Protein AF-A0A858RQZ9-F1 (afdb_monomer)

Organism: NCBI:txid2728835

Foldseek 3Di:
DVLCVVVVVPDPQWDDAPLVDQPGFGDFGPPPDDLVRVCPDPCCCVPQNQNRFSTKTKHWLFDDPPFTDIDMDTHRPDYDDPVRNVVVVVVSVVSNVVLVVVQVVLVVVQVVVVVVVADPQWDKWKWKDDPLFKIATPDPVVVVVCVVQDDPPDRIDGDDPVVSVVVVVVQVVQDPDRRHGHWDWDFDDRRRHTDTWTWTAHSVRMIMTIDIHPPPDPQLCVLCVLADPVLLLLLVCVLVVDQLCRSCVVVVHHSVVSVVSVVSLCVSLVHDDSVVSNVSSVCSVVVD

pLDDT: mean 80.64, std 13.67, range [41.69, 96.0]

Secondary structure (DSSP, 8-state):
-HHHHHHHTT-TTBPPP-TT-TT----PBPTTS-HHHHHHSHHHHHHTGGG--SEEEEEEEE--SS--EEEEEEESS----HHHHHHHHHHHHHHHHHHHHHHHHHHHHHHHHHHHHSPTT-EEEEEEEETTTEEEE-SHHHHHHHHHHS-TT-S-EEPPHHHHHHHHHHHGGGBSSSS-B--EEEEEESSSSEEEEEEEE-TTS-EEEEEEETT--HHHHHHHHTS-HHHHHHHHHHHTT--HHHHHHHHTS-HHHHHHHHHHHHHHHT-SSHHHHHHHHHHHHHT-

Sequence (288 aa):
MDLINNLTGQHPIYKRVDFNDPGDLGFAMSDYIAPAEYRESEFVQKVFGDMAMNDVLFGLLVSGKRRSAYINCYLRNRTYAFQARERFDAILLTARGVLDKMEAHNVEMAVRQQILMARAGSHMAVFVTKGPGEIFPLNHAAVRLTEAWWSPDEATYQLSEQRINSLEVELDSAWENPVTAKMVEVKLDLGGGEIPVQVLPKLNGEMILLYQVPGADTDTEEAMSILTRRQREIMDWIAEGKTSAEAAIILGISPRTVEKHLEAVFQRLGVENRIAAMRRYLDLRRGV

Radius of gyration: 27.44 Å; Cα contacts (8 Å, |Δi|>4): 379; chains: 1; bounding box: 74×35×64 Å

Solvent-accessible surface area (backbone atoms only — not comparable to full-atom values): 16272 Å² total; per-residue (Å²): 107,70,69,56,62,63,49,60,78,74,46,85,50,51,58,84,56,46,87,87,41,88,83,46,61,32,53,34,59,26,93,88,57,54,60,67,61,52,58,70,30,68,61,38,44,74,76,43,42,94,70,46,58,43,21,38,50,32,39,69,64,39,72,38,102,89,44,67,43,67,52,73,52,73,30,59,90,47,71,80,55,71,70,56,51,56,50,49,53,54,50,49,55,50,53,36,57,50,49,55,51,50,38,54,49,46,51,52,51,52,54,50,52,52,60,72,68,48,60,88,73,45,43,71,20,33,33,35,35,50,67,84,38,37,35,35,61,73,38,70,56,22,46,59,51,41,70,77,34,43,58,96,88,50,83,59,47,75,58,52,70,69,54,37,60,52,47,58,62,63,50,57,76,27,45,81,49,90,75,46,55,43,75,37,80,42,79,44,65,81,62,73,52,78,38,78,28,37,37,34,68,46,74,86,62,29,35,42,36,39,34,75,41,83,71,57,41,71,64,38,53,54,62,49,56,72,44,53,72,71,45,47,60,51,48,54,42,43,65,73,67,42,49,52,60,56,42,11,63,76,70,76,51,53,40,68,55,44,50,56,43,48,56,55,47,23,65,62,70,73,37,91,46,71,68,54,40,43,52,53,50,52,30,40,75,69,69,100

Mean predicted aligned error: 14.51 Å

Structure (mmCIF, N/CA/C/O backbone):
data_AF-A0A858RQZ9-F1
#
_entry.id   AF-A0A858RQZ9-F1
#
loop_
_atom_site.group_PDB
_atom_site.id
_atom_site.type_symbol
_atom_site.label_atom_id
_atom_site.label_alt_id
_atom_site.label_comp_id
_atom_site.label_asym_id
_atom_site.label_entity_id
_atom_site.label_seq_id
_atom_site.pdbx_PDB_ins_code
_atom_site.Cartn_x
_atom_site.Cartn_y
_atom_site.Cartn_z
_atom_site.occupancy
_atom_site.B_iso_or_equiv
_atom_site.auth_seq_id
_atom_site.auth_comp_id
_atom_site.auth_asym_id
_atom_site.auth_atom_id
_atom_site.pdbx_PDB_model_num
ATOM 1 N N . MET A 1 1 ? 28.619 10.142 -12.035 1.00 43.78 1 MET A N 1
ATOM 2 C CA . MET A 1 1 ? 27.421 10.997 -12.161 1.00 43.78 1 MET A CA 1
ATOM 3 C C . MET A 1 1 ? 27.772 12.339 -12.787 1.00 43.78 1 MET A C 1
ATOM 5 O O . MET A 1 1 ? 27.172 12.662 -13.797 1.00 43.78 1 MET A O 1
ATOM 9 N N . ASP A 1 2 ? 28.802 13.044 -12.311 1.00 47.91 2 ASP A N 1
ATOM 10 C CA . ASP A 1 2 ? 29.181 14.376 -12.831 1.00 47.91 2 ASP A CA 1
ATOM 11 C C . ASP A 1 2 ? 29.572 14.406 -14.318 1.00 47.91 2 ASP A C 1
ATOM 13 O O . ASP A 1 2 ? 29.133 15.287 -15.051 1.00 47.91 2 ASP A O 1
ATOM 17 N N . LEU A 1 3 ? 30.326 13.408 -14.801 1.00 53.16 3 LEU A N 1
ATOM 18 C CA . LEU A 1 3 ? 30.664 13.275 -16.228 1.00 53.16 3 LEU A CA 1
ATOM 19 C C . LEU A 1 3 ? 29.422 13.021 -17.098 1.00 53.16 3 LEU A C 1
ATOM 21 O O . LEU A 1 3 ? 29.284 13.605 -18.166 1.00 53.16 3 LEU A O 1
ATOM 25 N N . ILE A 1 4 ? 28.509 12.167 -16.627 1.00 51.41 4 ILE A N 1
ATOM 26 C CA . ILE A 1 4 ? 27.270 11.831 -17.341 1.00 51.41 4 ILE A CA 1
ATOM 27 C C . ILE A 1 4 ? 26.363 13.062 -17.389 1.00 51.41 4 ILE A C 1
ATOM 29 O O . ILE A 1 4 ? 25.923 13.430 -18.467 1.00 51.41 4 ILE A O 1
ATOM 33 N N . ASN A 1 5 ? 26.161 13.744 -16.259 1.00 55.44 5 ASN A N 1
ATOM 34 C CA . ASN A 1 5 ? 25.324 14.941 -16.167 1.00 55.44 5 ASN A CA 1
ATOM 35 C C . ASN A 1 5 ? 25.864 16.116 -17.001 1.00 55.44 5 ASN A C 1
ATOM 37 O O . ASN A 1 5 ? 25.076 16.861 -17.576 1.00 55.44 5 ASN A O 1
ATOM 41 N N . ASN A 1 6 ? 27.190 16.272 -17.104 1.00 58.44 6 ASN A N 1
ATOM 42 C CA . ASN A 1 6 ? 27.797 17.294 -17.965 1.00 58.44 6 ASN A CA 1
ATOM 43 C C . ASN A 1 6 ? 27.623 16.995 -19.460 1.00 58.44 6 ASN A C 1
ATOM 45 O O . ASN A 1 6 ? 27.433 17.918 -20.249 1.00 58.44 6 ASN A O 1
ATOM 49 N N . LEU A 1 7 ? 27.700 15.723 -19.858 1.00 57.09 7 LEU A N 1
ATOM 50 C CA . LEU A 1 7 ? 27.662 15.330 -21.268 1.00 57.09 7 LEU A CA 1
ATOM 51 C C . LEU A 1 7 ? 26.231 15.116 -21.798 1.00 57.09 7 LEU A C 1
ATOM 53 O O . LEU A 1 7 ? 25.983 15.363 -22.976 1.00 57.09 7 LEU A O 1
ATOM 57 N N . THR A 1 8 ? 25.269 14.716 -20.957 1.00 54.94 8 THR A N 1
ATOM 58 C CA . THR A 1 8 ? 23.860 14.519 -21.361 1.00 54.94 8 THR A CA 1
ATOM 59 C C . THR A 1 8 ? 23.157 15.820 -21.745 1.00 54.94 8 THR A C 1
ATOM 61 O O . THR A 1 8 ? 22.244 15.793 -22.564 1.00 54.94 8 THR A O 1
ATOM 64 N N . GLY A 1 9 ? 23.590 16.966 -21.208 1.00 55.53 9 GLY A N 1
ATOM 65 C CA . GLY A 1 9 ? 23.049 18.283 -21.563 1.00 55.53 9 GLY A CA 1
ATOM 66 C C . GLY A 1 9 ? 23.502 18.820 -22.927 1.00 55.53 9 GLY A C 1
ATOM 67 O O . GLY A 1 9 ? 22.937 19.799 -23.405 1.00 55.53 9 GLY A O 1
ATOM 68 N N . GLN A 1 10 ? 24.511 18.205 -23.552 1.00 53.62 10 GLN A N 1
ATOM 69 C CA . GLN A 1 10 ? 25.161 18.725 -24.763 1.00 53.62 10 GLN A CA 1
ATOM 70 C C . GLN A 1 10 ? 24.747 18.001 -26.048 1.00 53.62 10 GLN A C 1
ATOM 72 O O . GLN A 1 10 ? 25.119 18.442 -27.133 1.00 53.62 10 GLN A O 1
ATOM 77 N N . HIS A 1 11 ? 23.979 16.911 -25.955 1.00 53.12 11 HIS A N 1
ATOM 78 C CA . HIS A 1 11 ? 23.659 16.093 -27.121 1.00 53.12 11 HIS A CA 1
ATOM 79 C C . HIS A 1 11 ? 22.206 15.601 -27.098 1.00 53.12 11 HIS A C 1
ATOM 81 O O . HIS A 1 11 ? 21.789 14.995 -26.110 1.00 53.12 11 HIS A O 1
ATOM 87 N N . PRO A 1 12 ? 21.442 15.737 -28.200 1.00 54.59 12 PRO A N 1
ATOM 88 C CA . PRO A 1 12 ? 20.087 15.189 -28.319 1.00 54.59 12 PRO A CA 1
ATOM 89 C C . PRO A 1 12 ? 20.067 13.653 -28.469 1.00 54.59 12 PRO A C 1
ATOM 91 O O . PRO A 1 12 ? 19.146 13.110 -29.070 1.00 54.59 12 PRO A O 1
ATOM 94 N N . ILE A 1 13 ? 21.087 12.943 -27.963 1.00 53.22 13 ILE A N 1
ATOM 95 C CA . ILE A 1 13 ? 21.271 11.494 -28.148 1.00 53.22 13 ILE A CA 1
ATOM 96 C C . ILE A 1 13 ? 20.284 10.673 -27.328 1.00 53.22 13 ILE A C 1
ATOM 98 O O . ILE A 1 13 ? 19.893 9.601 -27.778 1.00 53.22 13 ILE A O 1
ATOM 102 N N . TYR A 1 14 ? 19.859 11.159 -26.164 1.00 56.56 14 TYR A N 1
ATOM 103 C CA . TYR A 1 14 ? 18.955 10.415 -25.295 1.00 56.56 14 TYR A CA 1
ATOM 104 C C . TYR A 1 14 ? 17.680 11.201 -25.041 1.00 56.56 14 TYR A C 1
ATOM 106 O O . TYR A 1 14 ? 17.721 12.383 -24.692 1.00 56.56 14 TYR A O 1
ATOM 114 N N . LYS A 1 15 ? 16.539 10.518 -25.161 1.00 54.41 15 LYS A N 1
ATOM 115 C CA . LYS A 1 15 ? 15.284 11.004 -24.591 1.00 54.41 15 LYS A CA 1
ATOM 116 C C . LYS A 1 15 ? 15.492 11.163 -23.081 1.00 54.41 15 LYS A C 1
ATOM 118 O O . LYS A 1 15 ? 15.965 10.238 -22.418 1.00 54.41 15 LYS A O 1
ATOM 123 N N . ARG A 1 16 ? 15.190 12.348 -22.544 1.00 51.44 16 ARG A N 1
ATOM 124 C CA . ARG A 1 16 ? 15.193 12.579 -21.096 1.00 51.44 16 ARG A CA 1
ATOM 125 C C . ARG A 1 16 ? 14.138 11.661 -20.488 1.00 51.44 16 ARG A C 1
ATOM 127 O O . ARG A 1 16 ? 12.986 11.756 -20.883 1.00 51.44 16 ARG A O 1
ATOM 134 N N . VAL A 1 17 ? 14.566 10.790 -19.582 1.00 52.81 17 VAL A N 1
ATOM 135 C CA . VAL A 1 17 ? 13.694 9.835 -18.895 1.00 52.81 17 VAL A CA 1
ATOM 136 C C . VAL A 1 17 ? 13.054 10.541 -17.713 1.00 52.81 17 VAL A C 1
ATOM 138 O O . VAL A 1 17 ? 13.762 10.974 -16.797 1.00 52.81 17 VAL A O 1
ATOM 141 N N . ASP A 1 18 ? 11.738 10.671 -17.724 1.00 56.22 18 ASP A N 1
ATOM 142 C CA . ASP A 1 18 ? 10.972 10.990 -16.535 1.00 56.22 18 ASP A CA 1
ATOM 143 C C . ASP A 1 18 ? 10.758 9.715 -15.720 1.00 56.22 18 ASP A C 1
ATOM 145 O O . ASP A 1 18 ? 9.848 8.929 -15.955 1.00 56.22 18 ASP A O 1
ATOM 149 N N . PHE A 1 19 ? 11.617 9.504 -14.724 1.00 51.38 19 PHE A N 1
ATOM 150 C CA . PHE A 1 19 ? 11.491 8.376 -13.800 1.00 51.38 19 PHE A CA 1
ATOM 151 C C . PHE A 1 19 ? 10.228 8.440 -12.919 1.00 51.38 19 PHE A C 1
ATOM 153 O O . PHE A 1 19 ? 9.940 7.463 -12.223 1.00 51.38 19 PHE A O 1
ATOM 160 N N . ASN A 1 20 ? 9.490 9.559 -12.937 1.00 48.84 20 ASN A N 1
ATOM 161 C CA . ASN A 1 20 ? 8.188 9.690 -12.283 1.00 48.84 20 ASN A CA 1
ATOM 162 C C . ASN A 1 20 ? 7.017 9.319 -13.205 1.00 48.84 20 ASN A C 1
ATOM 164 O O . ASN A 1 20 ? 5.902 9.167 -12.709 1.00 48.84 20 ASN A O 1
ATOM 168 N N . ASP A 1 21 ? 7.251 9.157 -14.511 1.00 52.22 21 ASP A N 1
ATOM 169 C CA . ASP A 1 21 ? 6.269 8.634 -15.457 1.00 52.22 21 ASP A CA 1
ATOM 170 C C . ASP A 1 21 ? 6.587 7.156 -15.750 1.00 52.22 21 ASP A C 1
ATOM 172 O O . ASP A 1 21 ? 7.543 6.844 -16.465 1.00 52.22 21 ASP A O 1
ATOM 176 N N . PRO A 1 22 ? 5.784 6.201 -15.244 1.00 46.09 22 PRO A N 1
ATOM 177 C CA . PRO A 1 22 ? 5.969 4.785 -15.541 1.00 46.09 22 PRO A CA 1
ATOM 178 C C . PRO A 1 22 ? 5.870 4.470 -17.042 1.00 46.09 22 PRO A C 1
ATOM 180 O O . PRO A 1 22 ? 6.268 3.384 -17.462 1.00 46.09 22 PRO A O 1
ATOM 183 N N . GLY A 1 23 ? 5.308 5.356 -17.865 1.00 45.81 23 GLY A N 1
ATOM 184 C CA . GLY A 1 23 ? 5.270 5.230 -19.319 1.00 45.81 23 GLY A CA 1
ATOM 185 C C . GLY A 1 23 ? 6.562 5.649 -20.023 1.00 45.81 23 GLY A C 1
ATOM 186 O O . GLY A 1 23 ? 6.713 5.350 -21.210 1.00 45.81 23 GLY A O 1
ATOM 187 N N . ASP A 1 24 ? 7.503 6.308 -19.337 1.00 52.88 24 ASP A N 1
ATOM 188 C CA . ASP A 1 24 ? 8.698 6.831 -19.988 1.00 5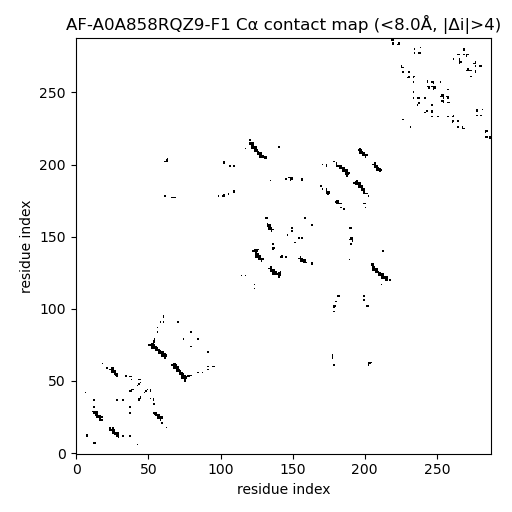2.88 24 ASP A CA 1
ATOM 189 C C . ASP A 1 24 ? 9.797 5.766 -20.103 1.00 52.88 24 ASP A C 1
ATOM 191 O O . ASP A 1 24 ? 10.519 5.420 -19.163 1.00 52.88 24 ASP A O 1
ATOM 195 N N . LEU A 1 25 ? 9.886 5.197 -21.304 1.00 50.28 25 LEU A N 1
ATOM 196 C CA . LEU A 1 25 ? 10.892 4.221 -21.701 1.00 50.28 25 LEU A CA 1
ATOM 197 C C . LEU A 1 25 ? 12.270 4.886 -21.676 1.00 50.28 25 LEU A C 1
ATOM 199 O O . LEU A 1 25 ? 12.638 5.657 -22.566 1.00 50.28 25 LEU A O 1
ATOM 203 N N . GLY A 1 26 ? 13.024 4.614 -20.616 1.00 48.03 26 GLY A N 1
ATOM 204 C CA . GLY A 1 26 ? 14.367 5.141 -20.469 1.00 48.03 26 GLY A CA 1
ATOM 205 C C . GLY A 1 26 ? 15.311 4.705 -21.590 1.00 48.03 26 GLY A C 1
ATOM 206 O O . GLY A 1 26 ? 15.160 3.631 -22.151 1.00 48.03 26 GLY A O 1
ATOM 207 N N . PHE A 1 27 ? 16.279 5.566 -21.908 1.00 50.34 27 PHE A N 1
ATOM 208 C CA . PHE A 1 27 ? 17.414 5.345 -22.816 1.00 50.34 27 PHE A CA 1
ATOM 209 C C . PHE A 1 27 ? 17.112 4.596 -24.128 1.00 50.34 27 PHE A C 1
ATOM 211 O O . PHE A 1 27 ? 17.487 3.438 -24.290 1.00 50.34 27 PHE A O 1
ATOM 218 N N . ALA A 1 28 ? 16.560 5.310 -25.109 1.00 50.84 28 ALA A N 1
ATOM 219 C CA . ALA A 1 28 ? 16.725 4.966 -26.521 1.00 50.84 28 ALA A CA 1
ATOM 220 C C . ALA A 1 28 ? 17.754 5.912 -27.157 1.00 50.84 28 ALA A C 1
ATOM 222 O O . ALA A 1 28 ? 17.788 7.101 -26.815 1.00 50.84 28 ALA A O 1
ATOM 223 N N . MET A 1 29 ? 18.571 5.399 -28.087 1.00 55.69 29 MET A N 1
ATOM 224 C CA . MET A 1 29 ? 19.234 6.260 -29.071 1.00 55.69 29 MET A CA 1
ATOM 225 C C . MET A 1 29 ? 18.126 7.074 -29.739 1.00 55.69 29 MET A C 1
ATOM 227 O O . MET A 1 29 ? 17.155 6.502 -30.232 1.00 55.69 29 MET A O 1
ATOM 231 N N . SER A 1 30 ? 18.249 8.396 -29.699 1.00 58.97 30 SER A N 1
ATOM 232 C CA . SER A 1 30 ? 17.336 9.303 -30.381 1.00 58.97 30 SER A CA 1
ATOM 233 C C . SER A 1 30 ? 17.150 8.843 -31.819 1.00 58.97 30 SER A C 1
ATOM 235 O O . SER A 1 30 ? 18.131 8.670 -32.544 1.00 58.97 30 SER A O 1
ATOM 237 N N . ASP A 1 31 ? 15.895 8.674 -32.238 1.00 61.97 31 ASP A N 1
ATOM 238 C CA . ASP A 1 31 ? 15.561 8.251 -33.603 1.00 61.97 31 ASP A CA 1
ATOM 239 C C . ASP A 1 31 ? 16.073 9.257 -34.664 1.00 61.97 31 ASP A C 1
ATOM 241 O O . ASP A 1 31 ? 16.047 8.977 -35.861 1.00 61.97 31 ASP A O 1
ATOM 245 N N . TYR A 1 32 ? 16.568 10.422 -34.227 1.00 62.53 32 TYR A N 1
ATOM 246 C CA . TYR A 1 32 ? 17.127 11.489 -35.051 1.00 62.53 32 TYR A CA 1
ATOM 247 C C . TYR A 1 32 ? 18.647 11.396 -35.285 1.00 62.53 32 TYR A C 1
ATOM 249 O O . TYR A 1 32 ? 19.177 12.245 -35.997 1.00 62.53 32 TYR A O 1
ATOM 257 N N . ILE A 1 33 ? 19.358 10.417 -34.707 1.00 68.88 33 ILE A N 1
ATOM 258 C CA . ILE A 1 33 ? 20.821 10.279 -34.849 1.00 68.88 33 ILE A CA 1
ATOM 259 C C . ILE A 1 33 ? 21.181 8.966 -35.545 1.00 68.88 33 ILE A C 1
ATOM 261 O O . ILE A 1 33 ? 20.671 7.895 -35.213 1.00 68.88 33 ILE A O 1
ATOM 265 N N . ALA A 1 34 ? 22.095 9.040 -36.514 1.00 76.06 34 ALA A N 1
ATOM 266 C CA . ALA A 1 34 ? 22.585 7.855 -37.205 1.00 76.06 34 ALA A CA 1
ATOM 267 C C . ALA A 1 34 ? 23.491 7.008 -36.280 1.00 76.06 34 ALA A C 1
ATOM 269 O O . ALA A 1 34 ? 24.307 7.564 -35.544 1.00 76.06 34 ALA A O 1
ATOM 270 N N . PRO A 1 35 ? 23.469 5.662 -36.364 1.00 75.56 35 PRO A N 1
ATOM 271 C CA . PRO A 1 35 ? 24.279 4.810 -35.484 1.00 75.56 35 PRO A CA 1
ATOM 272 C C . PRO A 1 35 ? 25.794 5.069 -35.540 1.00 75.56 35 PRO A C 1
ATOM 274 O O . PRO A 1 35 ? 26.495 4.854 -34.552 1.00 75.56 35 PRO A O 1
ATOM 277 N N . ALA A 1 36 ? 26.310 5.507 -36.693 1.00 78.38 36 ALA A N 1
ATOM 278 C CA . ALA A 1 36 ? 27.717 5.875 -36.850 1.00 78.38 36 ALA A CA 1
ATOM 279 C C . ALA A 1 36 ? 28.052 7.153 -36.064 1.00 78.38 36 ALA A C 1
ATOM 281 O O . ALA A 1 36 ? 28.972 7.148 -35.254 1.00 78.38 36 ALA A O 1
ATOM 282 N N . GLU A 1 37 ? 27.234 8.196 -36.227 1.00 78.38 37 GLU A N 1
ATOM 283 C CA . GLU A 1 37 ? 27.359 9.471 -35.511 1.00 78.38 37 GLU A CA 1
ATOM 284 C C . GLU A 1 37 ? 27.238 9.280 -33.991 1.00 78.38 37 GLU A C 1
ATOM 286 O O . GLU A 1 37 ? 28.028 9.823 -33.221 1.00 78.38 37 GLU A O 1
ATOM 291 N N . TYR A 1 38 ? 26.319 8.416 -33.549 1.00 77.38 38 TYR A N 1
ATOM 292 C CA . TYR A 1 38 ? 26.202 8.023 -32.146 1.00 77.38 38 TYR A CA 1
ATOM 293 C C . TYR A 1 38 ? 27.506 7.422 -31.593 1.00 77.38 38 TYR A C 1
ATOM 295 O O . TYR A 1 38 ? 27.980 7.848 -30.539 1.00 77.38 38 TYR A O 1
ATOM 303 N N . ARG A 1 39 ? 28.115 6.454 -32.293 1.00 76.62 39 ARG A N 1
ATOM 304 C CA . ARG A 1 39 ? 29.357 5.796 -31.835 1.00 76.62 39 ARG A CA 1
ATOM 305 C C . ARG A 1 39 ? 30.564 6.713 -31.817 1.00 76.62 39 ARG A C 1
ATOM 307 O O . ARG A 1 39 ? 31.459 6.523 -30.998 1.00 76.62 39 ARG A O 1
ATOM 314 N N . GLU A 1 40 ? 30.617 7.638 -32.761 1.00 81.12 40 GLU A N 1
ATOM 315 C CA . GLU A 1 40 ? 31.708 8.599 -32.874 1.00 81.12 40 GLU A CA 1
ATOM 316 C C . GLU A 1 40 ? 31.572 9.742 -31.864 1.00 81.12 40 GLU A C 1
ATOM 318 O O . GLU A 1 40 ? 32.545 10.453 -31.621 1.00 81.12 40 GLU A O 1
ATOM 323 N N . SER A 1 41 ? 30.406 9.883 -31.220 1.00 79.31 41 SER A N 1
ATOM 324 C CA . SER A 1 41 ? 30.206 10.890 -30.184 1.00 79.31 41 SER A CA 1
ATOM 325 C C . SER A 1 41 ? 31.188 10.719 -29.021 1.00 79.31 41 SER A C 1
ATOM 327 O O . SER A 1 41 ? 31.449 9.617 -28.525 1.00 79.31 41 SER A O 1
ATOM 329 N N . GLU A 1 42 ? 31.691 11.854 -28.534 1.00 80.06 42 GLU A N 1
ATOM 330 C CA . GLU A 1 42 ? 32.623 11.907 -27.406 1.00 80.06 42 GLU A CA 1
ATOM 331 C C . GLU A 1 42 ? 32.048 11.212 -26.164 1.00 80.06 42 GLU A C 1
ATOM 333 O O . GLU A 1 42 ? 32.764 10.503 -25.455 1.00 80.06 42 GLU A O 1
ATOM 338 N N . PHE A 1 43 ? 30.742 11.368 -25.925 1.00 75.50 43 PHE A N 1
ATOM 339 C CA . PHE A 1 43 ? 30.046 10.703 -24.828 1.00 75.50 43 PHE A CA 1
ATOM 340 C C . PHE A 1 43 ? 30.155 9.183 -24.925 1.00 75.50 43 PHE A C 1
ATOM 342 O O . PHE A 1 43 ? 30.576 8.536 -23.967 1.00 75.50 43 PHE A O 1
ATOM 349 N N . VAL A 1 44 ? 29.799 8.602 -26.074 1.00 77.56 44 VAL A N 1
ATOM 350 C CA . VAL A 1 44 ? 29.769 7.145 -26.230 1.00 77.56 44 VAL A CA 1
ATOM 351 C C . VAL A 1 44 ? 31.172 6.559 -26.149 1.00 77.56 44 VAL A C 1
ATOM 353 O O . VAL A 1 44 ? 31.363 5.554 -25.464 1.00 77.56 44 VAL A O 1
ATOM 356 N N . GLN A 1 45 ? 32.170 7.211 -26.747 1.00 82.25 45 GLN A N 1
ATOM 357 C CA . GLN A 1 45 ? 33.556 6.750 -26.655 1.00 82.25 45 GLN A CA 1
ATOM 358 C C . GLN A 1 45 ? 34.105 6.818 -25.227 1.00 82.25 45 GLN A C 1
ATOM 360 O O . GLN A 1 45 ? 34.761 5.876 -24.785 1.00 82.25 45 GLN A O 1
ATOM 365 N N . LYS A 1 46 ? 33.815 7.892 -24.480 1.00 80.12 46 LYS A N 1
ATOM 366 C CA . LYS A 1 46 ? 34.298 8.048 -23.098 1.00 80.12 46 LYS A CA 1
ATOM 367 C C . LYS A 1 46 ? 33.561 7.170 -22.089 1.00 80.12 46 LYS A C 1
ATOM 369 O O . LYS A 1 46 ? 34.176 6.739 -21.118 1.00 80.12 46 LYS A O 1
ATOM 374 N N . VAL A 1 47 ? 32.261 6.940 -22.277 1.00 76.31 47 VAL A N 1
ATOM 375 C CA . VAL A 1 47 ? 31.423 6.211 -21.308 1.00 76.31 47 VAL A CA 1
ATOM 376 C C . VAL A 1 47 ? 31.353 4.718 -21.617 1.00 76.31 47 VAL A C 1
ATOM 378 O O . VAL A 1 47 ? 31.455 3.908 -20.699 1.00 76.31 47 VAL A O 1
ATOM 381 N N . PHE A 1 48 ? 31.192 4.342 -22.887 1.00 77.88 48 PHE A N 1
ATOM 382 C CA . PHE A 1 48 ? 30.993 2.947 -23.292 1.00 77.88 48 PHE A CA 1
ATOM 383 C C . PHE A 1 48 ? 32.184 2.357 -24.053 1.00 77.88 48 PHE A C 1
ATOM 385 O O . PHE A 1 48 ? 32.384 1.143 -23.997 1.00 77.88 48 PHE A O 1
ATOM 392 N N . GLY A 1 49 ? 32.975 3.179 -24.751 1.00 83.81 49 GLY A N 1
ATOM 393 C CA . GLY A 1 49 ? 34.129 2.731 -25.534 1.00 83.81 49 GLY A CA 1
ATOM 394 C C . GLY A 1 49 ? 33.762 1.593 -26.491 1.00 83.81 49 GLY A C 1
ATOM 395 O O . GLY A 1 49 ? 32.762 1.659 -27.207 1.00 83.81 49 GLY A O 1
ATOM 396 N N . ASP A 1 50 ? 34.519 0.497 -26.444 1.00 83.00 50 ASP A N 1
ATOM 397 C CA . ASP A 1 50 ? 34.268 -0.684 -27.281 1.00 83.00 50 ASP A CA 1
ATOM 398 C C . ASP A 1 50 ? 32.939 -1.396 -26.971 1.00 83.00 50 ASP A C 1
ATOM 400 O O . ASP A 1 50 ? 32.444 -2.172 -27.796 1.00 83.00 50 ASP A O 1
ATOM 404 N N . MET A 1 51 ? 32.332 -1.144 -25.807 1.00 80.12 51 MET A N 1
ATOM 405 C CA . MET A 1 51 ? 31.034 -1.706 -25.416 1.00 80.12 51 MET A CA 1
ATOM 406 C C . MET A 1 51 ? 29.843 -0.907 -25.960 1.00 80.12 51 MET A C 1
ATOM 408 O O . MET A 1 51 ? 28.704 -1.242 -25.641 1.00 80.12 51 MET A O 1
ATOM 412 N N . ALA A 1 52 ? 30.078 0.123 -26.780 1.00 80.19 52 ALA A N 1
ATOM 413 C CA . ALA A 1 52 ? 29.026 0.937 -27.375 1.00 80.19 52 ALA A CA 1
ATOM 414 C C . ALA A 1 52 ? 27.945 0.085 -28.068 1.00 80.19 52 ALA A C 1
ATOM 416 O O . ALA A 1 52 ? 28.226 -0.767 -28.917 1.00 80.19 52 ALA A O 1
ATOM 417 N N . MET A 1 53 ? 26.691 0.343 -27.699 1.00 81.38 53 MET A N 1
ATOM 418 C CA . MET A 1 53 ? 25.500 -0.320 -28.229 1.00 81.38 53 MET A CA 1
ATOM 419 C C . MET A 1 53 ? 24.770 0.644 -29.164 1.00 81.38 53 MET A C 1
ATOM 421 O O . MET A 1 53 ? 24.467 1.752 -28.738 1.00 81.38 53 MET A O 1
ATOM 425 N N . ASN A 1 54 ? 24.491 0.243 -30.410 1.00 78.38 54 ASN A N 1
ATOM 426 C CA . ASN A 1 54 ? 23.790 1.088 -31.389 1.00 78.38 54 ASN A CA 1
ATOM 427 C C . ASN A 1 54 ? 22.350 1.384 -31.006 1.00 78.38 54 ASN A C 1
ATOM 429 O O . ASN A 1 54 ? 21.842 2.448 -31.325 1.00 78.38 54 ASN A O 1
ATOM 433 N N . ASP A 1 55 ? 21.672 0.410 -30.417 1.00 75.06 55 ASP A N 1
ATOM 434 C CA . ASP A 1 55 ? 20.269 0.553 -30.074 1.00 75.06 55 ASP A CA 1
ATOM 435 C C . ASP A 1 55 ? 19.999 -0.186 -28.772 1.00 75.06 55 ASP A C 1
ATOM 437 O O . ASP A 1 55 ? 20.470 -1.313 -28.575 1.00 75.06 55 ASP A O 1
ATOM 441 N N . VAL A 1 56 ? 19.273 0.469 -27.877 1.00 75.44 56 VAL A N 1
ATOM 442 C CA . VAL A 1 56 ? 18.934 -0.017 -26.543 1.00 75.44 56 VAL A CA 1
ATOM 443 C C . VAL A 1 56 ? 17.448 0.236 -26.361 1.00 75.44 56 VAL A C 1
ATOM 445 O O . VAL A 1 56 ? 16.980 1.354 -26.545 1.00 75.44 56 VAL A O 1
ATOM 448 N N . LEU A 1 57 ? 16.710 -0.813 -26.010 1.00 76.75 57 LEU A N 1
ATOM 449 C CA . LEU A 1 57 ? 15.374 -0.676 -25.447 1.00 76.75 57 LEU A CA 1
ATOM 450 C C . LEU A 1 57 ? 15.507 -0.911 -23.953 1.00 76.75 57 LEU A C 1
ATOM 452 O O . LEU A 1 57 ? 16.087 -1.918 -23.533 1.00 76.75 57 LEU A O 1
ATOM 456 N N . PHE A 1 58 ? 14.991 0.013 -23.160 1.00 77.75 58 PHE A N 1
ATOM 457 C CA . PHE A 1 58 ? 14.984 -0.091 -21.715 1.00 77.75 58 PHE A CA 1
ATOM 458 C C . PHE A 1 58 ? 13.579 0.192 -21.196 1.00 77.75 58 PHE A C 1
ATOM 460 O O . PHE A 1 58 ? 12.875 1.082 -21.668 1.00 77.75 58 PHE A O 1
ATOM 467 N N . GLY A 1 59 ? 13.166 -0.599 -20.214 1.00 76.38 59 GLY A N 1
ATOM 468 C CA . GLY A 1 59 ? 11.893 -0.434 -19.541 1.00 76.38 59 GLY A CA 1
ATOM 469 C C . GLY A 1 59 ? 12.044 -0.640 -18.051 1.00 76.38 59 GLY A C 1
ATOM 470 O O . GLY A 1 59 ? 12.507 -1.687 -17.593 1.00 76.38 59 GLY A O 1
ATOM 471 N N . LEU A 1 60 ? 11.628 0.368 -17.294 1.00 75.75 60 LEU A N 1
ATOM 472 C CA . LEU A 1 60 ? 11.581 0.313 -15.843 1.00 75.75 60 LEU A CA 1
ATOM 473 C C . LEU A 1 60 ? 10.403 -0.569 -15.413 1.00 75.75 60 LEU A C 1
ATOM 475 O O . LEU A 1 60 ? 9.265 -0.345 -15.824 1.00 75.75 60 LEU A O 1
ATOM 479 N N . LEU A 1 61 ? 10.668 -1.593 -14.612 1.00 76.00 61 LEU A N 1
ATOM 480 C CA . LEU A 1 61 ? 9.644 -2.464 -14.040 1.00 76.00 61 LEU A CA 1
ATOM 481 C C . LEU A 1 61 ? 9.216 -1.987 -12.655 1.00 76.00 61 LEU A C 1
ATOM 483 O O . LEU A 1 61 ? 8.029 -1.948 -12.363 1.00 76.00 61 LEU A O 1
ATOM 487 N N . VAL A 1 62 ? 10.192 -1.613 -11.830 1.00 72.38 62 VAL A N 1
ATOM 488 C CA . VAL A 1 62 ? 9.990 -1.090 -10.477 1.00 72.38 62 VAL A CA 1
ATOM 489 C C . VAL A 1 62 ? 10.869 0.136 -10.321 1.00 72.38 62 VAL A C 1
ATOM 491 O O . VAL A 1 62 ? 12.081 0.047 -10.536 1.00 72.38 62 VAL A O 1
ATOM 494 N N . SER A 1 63 ? 10.256 1.252 -9.936 1.00 67.31 63 SER A N 1
ATOM 495 C CA . SER A 1 63 ? 10.948 2.478 -9.543 1.00 67.31 63 SER A CA 1
ATOM 496 C C . SER A 1 63 ? 10.959 2.556 -8.024 1.00 67.31 63 SER A C 1
ATOM 498 O O . SER A 1 63 ? 9.914 2.737 -7.408 1.00 67.31 63 SER A O 1
ATOM 500 N N . GLY A 1 64 ? 12.126 2.394 -7.414 1.00 60.28 64 GLY A N 1
ATOM 501 C CA . GLY A 1 64 ? 12.282 2.531 -5.972 1.00 60.28 64 GLY A CA 1
ATOM 502 C C . GLY A 1 64 ? 13.510 3.367 -5.653 1.00 60.28 64 GLY A C 1
ATOM 503 O O . GLY A 1 64 ? 14.548 3.236 -6.305 1.00 60.28 64 GLY A O 1
ATOM 504 N N . LYS A 1 65 ? 13.405 4.205 -4.615 1.00 54.06 65 LYS A N 1
ATOM 505 C CA . LYS A 1 65 ? 14.431 5.182 -4.198 1.00 54.06 65 LYS A CA 1
ATOM 506 C C . LYS A 1 65 ? 15.824 4.561 -3.988 1.00 54.06 65 LYS A C 1
ATOM 508 O O . LYS A 1 65 ? 16.830 5.239 -4.166 1.00 54.06 65 LYS A O 1
ATOM 513 N N . ARG A 1 66 ? 15.889 3.272 -3.621 1.00 54.19 66 ARG A N 1
ATOM 514 C CA . ARG A 1 66 ? 17.138 2.506 -3.411 1.00 54.19 66 ARG A CA 1
ATOM 515 C C . ARG A 1 66 ? 17.223 1.194 -4.192 1.00 54.19 66 ARG A C 1
ATOM 517 O O . ARG A 1 66 ? 18.307 0.632 -4.318 1.00 54.19 66 ARG A O 1
ATOM 524 N N . ARG A 1 67 ? 16.104 0.692 -4.723 1.00 64.25 67 ARG A N 1
ATOM 525 C CA . ARG A 1 67 ? 16.032 -0.567 -5.476 1.00 64.25 67 ARG A CA 1
ATOM 526 C C . ARG A 1 67 ? 15.131 -0.361 -6.681 1.00 64.25 67 ARG A C 1
ATOM 528 O O . ARG A 1 67 ? 13.960 -0.051 -6.526 1.00 64.25 67 ARG A O 1
ATOM 535 N N . SER A 1 68 ? 15.696 -0.505 -7.870 1.00 69.44 68 SER A N 1
ATOM 536 C CA . SER A 1 68 ? 14.967 -0.403 -9.131 1.00 69.44 68 SER A CA 1
ATOM 537 C C . SER A 1 68 ? 15.183 -1.680 -9.930 1.00 69.44 68 SER A C 1
ATOM 539 O O . SER A 1 68 ? 16.292 -2.217 -9.952 1.00 69.44 68 SER A O 1
ATOM 541 N N . ALA A 1 69 ? 14.133 -2.164 -10.581 1.00 75.38 69 ALA A N 1
ATOM 542 C CA . ALA A 1 69 ? 14.204 -3.295 -11.498 1.00 75.38 69 ALA A CA 1
ATOM 543 C C . ALA A 1 69 ? 13.877 -2.798 -12.902 1.00 75.38 69 ALA A C 1
ATOM 545 O O . ALA A 1 69 ? 12.929 -2.038 -13.084 1.00 75.38 69 ALA A O 1
ATOM 546 N N . TYR A 1 70 ? 14.646 -3.224 -13.896 1.00 78.06 70 TYR A N 1
ATOM 547 C CA . TYR A 1 70 ? 14.441 -2.853 -15.291 1.00 78.06 70 TYR A CA 1
ATOM 548 C C . TYR A 1 70 ? 14.770 -4.029 -16.206 1.00 78.06 70 TYR A C 1
ATOM 550 O O . TYR A 1 70 ? 15.549 -4.912 -15.849 1.00 78.06 70 TYR A O 1
ATOM 558 N N . ILE A 1 71 ? 14.172 -4.028 -17.393 1.00 80.50 71 ILE A N 1
ATOM 559 C CA . ILE A 1 71 ? 14.549 -4.911 -18.495 1.00 80.50 71 ILE A CA 1
ATOM 560 C C . ILE A 1 71 ? 15.237 -4.047 -19.535 1.00 80.50 71 ILE A C 1
ATOM 562 O O . ILE A 1 71 ? 14.721 -3.000 -19.923 1.00 80.50 71 ILE A O 1
ATOM 566 N N . ASN A 1 72 ? 16.391 -4.501 -20.005 1.00 81.62 72 ASN A N 1
ATOM 567 C CA . ASN A 1 72 ? 17.078 -3.909 -21.134 1.00 81.62 72 ASN A CA 1
ATOM 568 C C . ASN A 1 72 ? 17.370 -4.968 -22.199 1.00 81.62 72 ASN A C 1
ATOM 570 O O . ASN A 1 72 ? 17.750 -6.098 -21.900 1.00 81.62 72 ASN A O 1
ATOM 574 N N . CYS A 1 73 ? 17.239 -4.587 -23.462 1.00 83.62 73 CYS A N 1
ATOM 575 C CA . CYS A 1 73 ? 17.773 -5.363 -24.571 1.00 83.62 73 CYS A CA 1
ATOM 576 C C . CYS A 1 73 ? 18.504 -4.436 -25.529 1.00 83.62 73 CYS A C 1
ATOM 578 O O . CYS A 1 73 ? 18.034 -3.345 -25.842 1.00 83.62 73 CYS A O 1
ATOM 580 N N . TYR A 1 74 ? 19.650 -4.881 -26.034 1.00 84.12 74 TYR A N 1
ATOM 581 C CA . TYR A 1 74 ? 20.516 -4.036 -26.841 1.00 84.12 74 TYR A CA 1
ATOM 582 C C . TYR A 1 74 ? 21.048 -4.756 -28.074 1.00 84.12 74 TYR A C 1
ATOM 584 O O . TYR A 1 74 ? 21.243 -5.972 -28.084 1.00 84.12 74 TYR A O 1
ATOM 592 N N . LEU A 1 75 ? 21.325 -3.974 -29.111 1.00 83.31 75 LEU A N 1
ATOM 593 C CA . LEU A 1 75 ? 21.987 -4.418 -30.325 1.00 83.31 75 LEU A CA 1
ATOM 594 C C . LEU A 1 75 ? 23.269 -3.617 -30.505 1.00 83.31 75 LEU A C 1
ATOM 596 O O . LEU A 1 75 ? 23.262 -2.393 -30.589 1.00 83.31 75 LEU A O 1
ATOM 600 N N . ARG A 1 76 ? 24.400 -4.319 -30.610 1.00 81.31 76 ARG A N 1
ATOM 601 C CA . ARG A 1 76 ? 25.702 -3.660 -30.775 1.00 81.31 76 ARG A CA 1
ATOM 602 C C . ARG A 1 76 ? 25.831 -2.978 -32.135 1.00 81.31 76 ARG A C 1
ATOM 604 O O . ARG A 1 76 ? 26.275 -1.844 -32.211 1.00 81.31 76 ARG A O 1
ATOM 611 N N . ASN A 1 77 ? 25.420 -3.666 -33.204 1.00 81.94 77 ASN A N 1
ATOM 612 C CA . ASN A 1 77 ? 25.683 -3.266 -34.595 1.00 81.94 77 ASN A CA 1
ATOM 613 C C . ASN A 1 77 ? 24.433 -3.011 -35.443 1.00 81.94 77 ASN A C 1
ATOM 615 O O . ASN A 1 77 ? 24.554 -2.749 -36.635 1.00 81.94 77 ASN A O 1
ATOM 619 N N . ARG A 1 78 ? 23.239 -3.122 -34.864 1.00 83.44 78 ARG A N 1
ATOM 620 C CA . ARG A 1 78 ? 21.959 -3.022 -35.578 1.00 83.44 78 ARG A CA 1
ATOM 621 C C . ARG A 1 78 ? 20.991 -2.152 -34.786 1.00 83.44 78 ARG A C 1
ATOM 623 O O . ARG A 1 78 ? 21.261 -1.859 -33.628 1.00 83.44 78 ARG A O 1
ATOM 630 N N . THR A 1 79 ? 19.885 -1.786 -35.417 1.00 81.50 79 THR A N 1
ATOM 631 C CA . THR A 1 79 ? 18.750 -1.110 -34.788 1.00 81.50 79 THR A CA 1
ATOM 632 C C . THR A 1 79 ? 17.535 -2.035 -34.767 1.00 81.50 79 THR A C 1
ATOM 634 O O . THR A 1 79 ? 17.401 -2.933 -35.607 1.00 81.50 79 THR A O 1
ATOM 637 N N . TYR A 1 80 ? 16.669 -1.861 -33.774 1.00 81.19 80 TYR A N 1
ATOM 638 C CA . TYR A 1 80 ? 15.407 -2.579 -33.674 1.00 81.19 80 TYR A CA 1
ATOM 639 C C . TYR A 1 80 ? 14.406 -2.028 -34.690 1.00 81.19 80 TYR A C 1
ATOM 641 O O . TYR A 1 80 ? 14.224 -0.820 -34.815 1.00 81.19 80 TYR A O 1
ATOM 649 N N . ALA A 1 81 ? 13.706 -2.923 -35.389 1.00 84.06 81 ALA A N 1
ATOM 650 C CA . ALA A 1 81 ? 12.563 -2.539 -36.211 1.00 84.06 81 ALA A CA 1
ATOM 651 C C . ALA A 1 81 ? 11.381 -2.095 -35.332 1.00 84.06 81 ALA A C 1
ATOM 653 O O . ALA A 1 81 ? 11.251 -2.548 -34.195 1.00 84.06 81 ALA A O 1
ATOM 654 N N . PHE A 1 82 ? 10.469 -1.295 -35.892 1.00 78.12 82 PHE A N 1
ATOM 655 C CA . PHE A 1 82 ? 9.273 -0.800 -35.196 1.00 78.12 82 PHE A CA 1
ATOM 656 C C . PHE A 1 82 ? 8.486 -1.912 -34.476 1.00 78.12 82 PHE A C 1
ATOM 658 O O . PHE A 1 82 ? 8.248 -1.827 -33.277 1.00 78.12 82 PHE A O 1
ATOM 665 N N . GLN A 1 83 ? 8.214 -3.029 -35.158 1.00 83.56 83 GLN A N 1
ATOM 666 C CA . GLN A 1 83 ? 7.508 -4.178 -34.568 1.00 83.56 83 GLN A CA 1
ATOM 667 C C . GLN A 1 83 ? 8.245 -4.816 -33.378 1.00 83.56 83 GLN A C 1
ATOM 669 O O . GLN A 1 83 ? 7.620 -5.416 -32.509 1.00 83.56 83 GLN A O 1
ATOM 674 N N . ALA A 1 84 ? 9.580 -4.749 -33.339 1.00 82.62 84 ALA A N 1
ATOM 675 C CA . ALA A 1 84 ? 10.346 -5.264 -32.205 1.00 82.62 84 ALA A CA 1
ATOM 676 C C . ALA A 1 84 ? 10.206 -4.351 -30.979 1.00 82.62 84 ALA A C 1
ATOM 678 O O . ALA A 1 84 ? 10.162 -4.858 -29.861 1.00 82.62 84 ALA A O 1
ATOM 679 N N . ARG A 1 85 ? 10.071 -3.037 -31.198 1.00 81.88 85 ARG A N 1
ATOM 680 C CA . ARG A 1 85 ? 9.791 -2.053 -30.146 1.00 81.88 85 ARG A CA 1
ATOM 681 C C . ARG A 1 85 ? 8.389 -2.260 -29.564 1.00 81.88 85 ARG A C 1
ATOM 683 O O . ARG A 1 85 ? 8.270 -2.432 -28.360 1.00 81.88 85 ARG A O 1
ATOM 690 N N . GLU A 1 86 ? 7.370 -2.445 -30.408 1.00 81.56 86 GLU A N 1
ATOM 691 C CA . GLU A 1 86 ? 6.007 -2.779 -29.943 1.00 81.56 86 GLU A CA 1
ATOM 692 C C . GLU A 1 86 ? 5.959 -4.084 -29.126 1.00 81.56 86 GLU A C 1
ATOM 694 O O . GLU A 1 86 ? 5.269 -4.186 -28.111 1.00 81.56 86 GLU A O 1
ATOM 699 N N . ARG A 1 87 ? 6.713 -5.112 -29.544 1.00 86.75 87 ARG A N 1
ATOM 700 C CA . ARG A 1 87 ? 6.816 -6.365 -28.776 1.00 86.75 87 ARG A CA 1
ATOM 701 C C . ARG A 1 87 ? 7.494 -6.156 -27.428 1.00 86.75 87 ARG A C 1
ATOM 703 O O . ARG A 1 87 ? 7.100 -6.802 -26.461 1.00 86.75 87 ARG A O 1
ATOM 710 N N . PHE A 1 88 ? 8.509 -5.299 -27.368 1.00 84.62 88 PHE A N 1
ATOM 711 C CA . PHE A 1 88 ? 9.169 -4.949 -26.116 1.00 84.62 88 PHE A CA 1
ATOM 712 C C . PHE A 1 88 ? 8.188 -4.275 -25.149 1.00 84.62 88 PHE A C 1
ATOM 714 O O . PHE A 1 88 ? 8.109 -4.694 -23.997 1.00 84.62 88 PHE A O 1
ATOM 721 N N . ASP A 1 89 ? 7.350 -3.354 -25.629 1.00 78.25 89 ASP A N 1
ATOM 722 C CA . ASP A 1 89 ? 6.305 -2.720 -24.812 1.00 78.25 89 ASP A CA 1
ATOM 723 C C . ASP A 1 89 ? 5.303 -3.742 -24.257 1.00 78.25 89 ASP A C 1
ATOM 725 O O . ASP A 1 89 ? 4.970 -3.727 -23.069 1.00 78.25 89 ASP A O 1
ATOM 729 N N . ALA A 1 90 ? 4.872 -4.700 -25.084 1.00 84.44 90 ALA A N 1
ATOM 730 C CA . ALA A 1 90 ? 3.992 -5.782 -24.641 1.00 84.44 90 ALA A CA 1
ATOM 731 C C . ALA A 1 90 ? 4.651 -6.680 -23.574 1.00 84.44 90 ALA A C 1
ATOM 733 O O . ALA A 1 90 ? 3.994 -7.097 -22.612 1.00 84.44 90 ALA A O 1
ATOM 734 N N . ILE A 1 91 ? 5.952 -6.964 -23.714 1.00 86.88 91 ILE A N 1
ATOM 735 C CA . ILE A 1 91 ? 6.735 -7.703 -22.712 1.00 86.88 91 ILE A CA 1
ATOM 736 C C . ILE A 1 91 ? 6.797 -6.916 -21.402 1.00 86.88 91 ILE A C 1
ATOM 738 O O . ILE A 1 91 ? 6.561 -7.499 -20.344 1.00 86.88 91 ILE A O 1
ATOM 742 N N . LEU A 1 92 ? 7.060 -5.608 -21.454 1.00 83.50 92 LEU A N 1
ATOM 743 C CA . LEU A 1 92 ? 7.107 -4.755 -20.265 1.00 83.50 92 LEU A CA 1
ATOM 744 C C . LEU A 1 92 ? 5.768 -4.719 -19.534 1.00 83.50 92 LEU A C 1
ATOM 746 O O . LEU A 1 92 ? 5.735 -4.902 -18.318 1.00 83.50 92 LEU A O 1
ATOM 750 N N . LEU A 1 93 ? 4.665 -4.536 -20.263 1.00 83.56 93 LEU A N 1
ATOM 751 C CA . LEU A 1 93 ? 3.325 -4.535 -19.680 1.00 83.56 93 LEU A CA 1
ATOM 752 C C . LEU A 1 93 ? 3.016 -5.873 -18.996 1.00 83.56 93 LEU A C 1
ATOM 754 O O . LEU A 1 93 ? 2.498 -5.907 -17.880 1.00 83.56 93 LEU A O 1
ATOM 758 N N . THR A 1 94 ? 3.386 -6.978 -19.645 1.00 89.50 94 THR A N 1
ATOM 759 C CA . THR A 1 94 ? 3.211 -8.324 -19.087 1.00 89.50 94 THR A CA 1
ATOM 760 C C . THR A 1 94 ? 4.052 -8.512 -17.826 1.00 89.50 94 THR A C 1
ATOM 762 O O . THR A 1 94 ? 3.542 -8.996 -16.817 1.00 89.50 94 THR A O 1
ATOM 765 N N . ALA A 1 95 ? 5.323 -8.105 -17.858 1.00 86.50 95 ALA A N 1
ATOM 766 C CA . ALA A 1 95 ? 6.225 -8.200 -16.717 1.00 86.50 95 ALA A CA 1
ATOM 767 C C . ALA A 1 95 ? 5.713 -7.384 -15.521 1.00 86.50 95 ALA A C 1
ATOM 769 O O . ALA A 1 95 ? 5.679 -7.907 -14.410 1.00 86.50 95 ALA A O 1
ATOM 770 N N . ARG A 1 96 ? 5.229 -6.155 -15.745 1.00 83.62 96 ARG A N 1
ATOM 771 C CA . ARG A 1 96 ? 4.593 -5.330 -14.702 1.00 83.62 96 ARG A CA 1
ATOM 772 C C . ARG A 1 96 ? 3.363 -6.008 -14.110 1.00 83.62 96 ARG A C 1
ATOM 774 O O . ARG A 1 96 ? 3.289 -6.168 -12.902 1.00 83.62 96 ARG A O 1
ATOM 781 N N . GLY A 1 97 ? 2.464 -6.527 -14.948 1.00 84.12 97 GLY A N 1
ATOM 782 C CA . GLY A 1 97 ? 1.279 -7.237 -14.459 1.00 84.12 97 GLY A CA 1
ATOM 783 C C . GLY A 1 97 ? 1.603 -8.506 -13.656 1.00 84.12 97 GLY A C 1
ATOM 784 O O . GLY A 1 97 ? 0.842 -8.886 -12.767 1.00 84.12 97 GLY A O 1
ATOM 785 N N . VAL A 1 98 ? 2.725 -9.175 -13.944 1.00 87.88 98 VAL A N 1
ATOM 786 C CA . VAL A 1 98 ? 3.227 -10.278 -13.109 1.00 87.88 98 VAL A CA 1
ATOM 787 C C . VAL A 1 98 ? 3.745 -9.751 -11.772 1.00 87.88 98 VAL A C 1
ATOM 789 O O . VAL A 1 98 ? 3.403 -10.323 -10.740 1.00 87.88 98 VAL A O 1
ATOM 792 N N . LEU A 1 99 ? 4.515 -8.662 -11.774 1.00 83.44 99 LEU A N 1
ATOM 793 C CA . LEU A 1 99 ? 5.035 -8.048 -10.552 1.00 83.44 99 LEU A CA 1
ATOM 794 C C . LEU A 1 99 ? 3.925 -7.543 -9.629 1.00 83.44 99 LEU A C 1
ATOM 796 O O . LEU A 1 99 ? 3.957 -7.865 -8.447 1.00 83.44 99 LEU A O 1
ATOM 800 N N . ASP A 1 100 ? 2.908 -6.869 -10.164 1.00 82.50 100 ASP A N 1
ATOM 801 C CA . ASP A 1 100 ? 1.755 -6.400 -9.386 1.00 82.50 100 ASP A CA 1
ATOM 802 C C . ASP A 1 100 ? 1.028 -7.575 -8.712 1.00 82.50 100 ASP A C 1
ATOM 804 O O . ASP A 1 100 ? 0.643 -7.514 -7.543 1.00 82.50 100 ASP A O 1
ATOM 808 N N . LYS A 1 101 ? 0.875 -8.699 -9.429 1.00 87.00 101 LYS A N 1
ATOM 809 C CA . LYS A 1 101 ? 0.291 -9.929 -8.868 1.00 87.00 101 LYS A CA 1
ATOM 810 C C . LYS A 1 101 ? 1.176 -10.551 -7.795 1.00 87.00 101 LYS A C 1
ATOM 812 O O . LYS A 1 101 ? 0.654 -11.035 -6.793 1.00 87.00 101 LYS A O 1
ATOM 817 N N . MET A 1 102 ? 2.491 -10.570 -8.009 1.00 86.50 102 MET A N 1
ATOM 818 C CA . MET A 1 102 ? 3.448 -11.070 -7.022 1.00 86.50 102 MET A CA 1
ATOM 819 C C . MET A 1 102 ? 3.429 -10.214 -5.755 1.00 86.50 102 MET A C 1
ATOM 821 O O . MET A 1 102 ? 3.410 -10.769 -4.660 1.00 86.50 102 MET A O 1
ATOM 825 N N . GLU A 1 103 ? 3.375 -8.889 -5.889 1.00 85.12 103 GLU A N 1
ATOM 826 C CA . GLU A 1 103 ? 3.266 -7.967 -4.760 1.00 85.12 103 GLU A CA 1
ATOM 827 C C . GLU A 1 103 ? 1.947 -8.164 -4.009 1.00 85.12 103 GLU A C 1
ATOM 829 O O . GLU A 1 103 ? 1.963 -8.341 -2.792 1.00 85.12 103 GLU A O 1
ATOM 834 N N . ALA A 1 104 ? 0.812 -8.203 -4.714 1.00 86.25 104 ALA A N 1
ATOM 835 C CA . ALA A 1 104 ? -0.493 -8.430 -4.097 1.00 86.25 104 ALA A CA 1
ATOM 836 C C . ALA A 1 104 ? -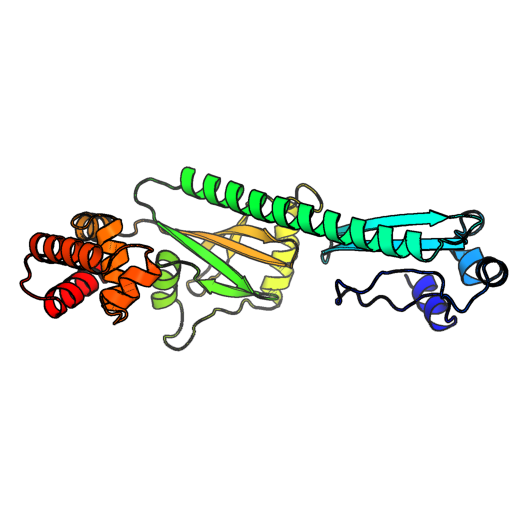0.533 -9.758 -3.324 1.00 86.25 104 ALA A C 1
ATOM 838 O O . ALA A 1 104 ? -1.021 -9.809 -2.195 1.00 86.25 104 ALA A O 1
ATOM 839 N N . HIS A 1 105 ? 0.037 -10.817 -3.904 1.00 89.44 105 HIS A N 1
ATOM 840 C CA . HIS A 1 105 ? 0.165 -12.107 -3.236 1.00 89.44 105 HIS A CA 1
ATOM 841 C C . HIS A 1 105 ? 1.083 -12.037 -2.008 1.00 89.44 105 HIS A C 1
ATOM 843 O O . HIS A 1 105 ? 0.745 -12.584 -0.960 1.00 89.44 105 HIS A O 1
ATOM 849 N N . ASN A 1 106 ? 2.219 -11.341 -2.106 1.00 89.44 106 ASN A N 1
ATOM 850 C CA . ASN A 1 106 ? 3.139 -11.147 -0.986 1.00 89.44 106 ASN A CA 1
ATOM 851 C C . ASN A 1 106 ? 2.464 -10.403 0.176 1.00 89.44 106 ASN A C 1
ATOM 853 O O . ASN A 1 106 ? 2.545 -10.840 1.323 1.00 89.44 106 ASN A O 1
ATOM 857 N N . VAL A 1 107 ? 1.741 -9.324 -0.132 1.00 90.00 107 VAL A N 1
ATOM 858 C CA . VAL A 1 107 ? 0.930 -8.568 0.829 1.00 90.00 107 VAL A CA 1
ATOM 859 C C . VAL A 1 107 ? -0.095 -9.472 1.505 1.00 90.00 107 VAL A C 1
ATOM 861 O O . VAL A 1 107 ? -0.163 -9.506 2.733 1.00 90.00 107 VAL A O 1
ATOM 864 N N . GLU A 1 108 ? -0.871 -10.227 0.723 1.00 88.94 108 GLU A N 1
ATOM 865 C CA . GLU A 1 108 ? -1.889 -11.135 1.253 1.00 88.94 108 GLU A CA 1
ATOM 866 C C . GLU A 1 108 ? -1.276 -12.157 2.219 1.00 88.94 108 GLU A C 1
ATOM 868 O O . GLU A 1 108 ? -1.767 -12.324 3.338 1.00 88.94 108 GLU A O 1
ATOM 873 N N . MET A 1 109 ? -0.188 -12.818 1.813 1.00 89.81 109 MET A N 1
ATOM 874 C CA . MET A 1 109 ? 0.466 -13.848 2.621 1.00 89.81 109 MET A CA 1
ATOM 875 C C . MET A 1 109 ? 1.076 -13.272 3.901 1.00 89.81 109 MET A C 1
ATOM 877 O O . MET A 1 109 ? 0.867 -13.839 4.975 1.00 89.81 109 MET A O 1
ATOM 881 N N . ALA A 1 110 ? 1.759 -12.128 3.816 1.00 90.50 110 ALA A N 1
ATOM 882 C CA . ALA A 1 110 ? 2.360 -11.464 4.969 1.00 90.50 110 ALA A CA 1
ATOM 883 C C . ALA A 1 110 ? 1.302 -11.013 5.991 1.00 90.50 110 ALA A C 1
ATOM 885 O O . ALA A 1 110 ? 1.427 -11.292 7.185 1.00 90.50 110 ALA A O 1
ATOM 886 N N . VAL A 1 111 ? 0.218 -10.378 5.528 1.00 87.69 111 VAL A N 1
ATOM 887 C CA . VAL A 1 111 ? -0.901 -9.961 6.389 1.00 87.69 111 VAL A CA 1
ATOM 888 C C . VAL A 1 111 ? -1.582 -11.177 7.017 1.00 87.69 111 VAL A C 1
ATOM 890 O O . VAL A 1 111 ? -1.842 -11.194 8.222 1.00 87.69 111 VAL A O 1
ATOM 893 N N . ARG A 1 112 ? -1.841 -12.227 6.230 1.00 86.56 112 ARG A N 1
ATOM 894 C CA . ARG A 1 112 ? -2.466 -13.461 6.717 1.00 86.56 112 ARG A CA 1
ATOM 895 C C . ARG A 1 112 ? -1.619 -14.146 7.784 1.00 86.56 112 ARG A C 1
ATOM 897 O O . ARG A 1 112 ? -2.170 -14.579 8.793 1.00 86.56 112 ARG A O 1
ATOM 904 N N . GLN A 1 113 ? -0.307 -14.237 7.582 1.00 87.00 113 GLN A N 1
ATOM 905 C CA . GLN A 1 113 ? 0.611 -14.795 8.572 1.00 87.00 113 GLN A CA 1
ATOM 906 C C . GLN A 1 113 ? 0.550 -14.004 9.882 1.00 87.00 113 GLN A C 1
ATOM 908 O O . GLN A 1 113 ? 0.449 -14.612 10.946 1.00 87.00 113 GLN A O 1
ATOM 913 N N . GLN A 1 114 ? 0.519 -12.672 9.809 1.00 87.56 114 GLN A N 1
ATOM 914 C CA . GLN A 1 114 ? 0.439 -11.833 11.001 1.00 87.56 114 GLN A CA 1
ATOM 915 C C . GLN A 1 114 ? -0.874 -12.019 11.767 1.00 87.56 114 GLN A C 1
ATOM 917 O O . GLN A 1 114 ? -0.868 -12.108 12.993 1.00 87.56 114 GLN A O 1
ATOM 922 N N . ILE A 1 115 ? -1.994 -12.148 11.053 1.00 82.25 115 ILE A N 1
ATOM 923 C CA . ILE A 1 115 ? -3.297 -12.452 11.659 1.00 82.25 115 ILE A CA 1
ATOM 924 C C . ILE A 1 115 ? -3.276 -13.827 12.339 1.00 82.25 115 ILE A C 1
ATOM 926 O O . ILE A 1 115 ? -3.791 -13.967 13.443 1.00 82.25 115 ILE A O 1
ATOM 930 N N . LEU A 1 116 ? -2.670 -14.841 11.713 1.00 81.94 116 LEU A N 1
ATOM 931 C CA . LEU A 1 116 ? -2.565 -16.188 12.290 1.00 81.94 116 LEU A CA 1
ATOM 932 C C . LEU A 1 116 ? -1.659 -16.240 13.530 1.00 81.94 116 LEU A C 1
ATOM 934 O O . LEU A 1 116 ? -1.868 -17.087 14.395 1.00 81.94 116 LEU A O 1
ATOM 938 N N . MET A 1 117 ? -0.659 -15.359 13.611 1.00 83.81 117 MET A N 1
ATOM 939 C CA . MET A 1 117 ? 0.244 -15.234 14.761 1.00 83.81 117 MET A CA 1
ATOM 940 C C . MET A 1 117 ? -0.315 -14.345 15.882 1.00 83.81 117 MET A C 1
ATOM 942 O O . MET A 1 117 ? 0.244 -14.328 16.981 1.00 83.81 117 MET A O 1
ATOM 946 N N . ALA A 1 118 ? -1.403 -13.611 15.630 1.00 80.19 118 ALA A N 1
ATOM 947 C CA . ALA A 1 118 ? -2.025 -12.755 16.628 1.00 80.19 118 ALA A CA 1
ATOM 948 C C . ALA A 1 118 ? -2.563 -13.579 17.810 1.00 80.19 118 ALA A C 1
ATOM 950 O O . ALA A 1 118 ? -3.014 -14.718 17.674 1.00 80.19 118 ALA A O 1
ATOM 951 N N . ARG A 1 119 ? -2.526 -12.988 19.007 1.00 74.88 119 ARG A N 1
ATOM 952 C CA . ARG A 1 119 ? -3.027 -13.639 20.229 1.00 74.88 119 ARG A CA 1
ATOM 953 C C . ARG A 1 119 ? -4.545 -13.809 20.140 1.00 74.88 119 ARG A C 1
ATOM 955 O O . ARG A 1 119 ? -5.244 -12.920 19.651 1.00 74.88 119 ARG A O 1
ATOM 962 N N . ALA A 1 120 ? -5.061 -14.915 20.669 1.00 64.38 120 ALA A N 1
ATOM 963 C CA . ALA A 1 120 ? -6.502 -15.125 20.791 1.00 64.38 120 ALA A CA 1
ATOM 964 C C . ALA A 1 120 ? -7.161 -13.963 21.565 1.00 64.38 120 ALA A C 1
ATOM 966 O O . ALA A 1 120 ? -6.621 -13.520 22.579 1.00 64.38 120 ALA A O 1
ATOM 967 N N . GLY A 1 121 ? -8.293 -13.456 21.063 1.00 63.22 121 GLY A N 1
ATOM 968 C CA . GLY A 1 121 ? -9.018 -12.320 21.656 1.00 63.22 121 GLY A CA 1
ATOM 969 C C . GLY A 1 121 ? -8.393 -10.941 21.402 1.00 63.22 121 GLY A C 1
ATOM 970 O O . GLY A 1 121 ? -8.799 -9.958 22.014 1.00 63.22 121 GLY A O 1
ATOM 971 N N . SER A 1 122 ? -7.388 -10.839 20.526 1.00 70.44 122 SER A N 1
ATOM 972 C CA . SER A 1 122 ? -6.853 -9.547 20.087 1.00 70.44 122 SER A CA 1
ATOM 973 C C . SER A 1 122 ? -7.400 -9.153 18.721 1.00 70.44 122 SER A C 1
ATOM 975 O O . SER A 1 122 ? -7.614 -9.996 17.850 1.00 70.44 122 SER A O 1
ATOM 977 N N . HIS A 1 123 ? -7.606 -7.853 18.532 1.00 78.50 123 HIS A N 1
ATOM 978 C CA . HIS A 1 123 ? -8.010 -7.298 17.250 1.00 78.50 123 HIS A CA 1
ATOM 979 C C . HIS A 1 123 ? -6.787 -6.733 16.529 1.00 78.50 123 HIS A C 1
ATOM 981 O O . HIS A 1 123 ? -5.956 -6.052 17.130 1.00 78.50 123 HIS A O 1
ATOM 987 N N . MET A 1 124 ? -6.697 -6.981 15.225 1.00 88.00 124 MET A N 1
ATOM 988 C CA . MET A 1 124 ? -5.676 -6.368 14.381 1.00 88.00 124 MET A CA 1
ATOM 989 C C . MET A 1 124 ? -6.197 -5.043 13.838 1.00 88.00 124 MET A C 1
ATOM 991 O O . MET A 1 124 ? -7.138 -5.033 13.046 1.00 88.00 124 MET A O 1
ATOM 995 N N . ALA A 1 125 ? -5.588 -3.935 14.244 1.00 91.19 125 ALA A N 1
ATOM 996 C CA . ALA A 1 125 ? -5.752 -2.646 13.592 1.00 91.19 125 ALA A CA 1
ATOM 997 C C . ALA A 1 125 ? -4.849 -2.596 12.357 1.00 91.19 125 ALA A C 1
ATOM 999 O O . ALA A 1 125 ? -3.660 -2.908 12.439 1.00 91.19 125 ALA A O 1
ATOM 1000 N N . VAL A 1 126 ? -5.429 -2.238 11.213 1.00 92.69 126 VAL A N 1
ATOM 1001 C CA . VAL A 1 126 ? -4.706 -2.122 9.944 1.00 92.69 126 VAL A CA 1
ATOM 1002 C C . VAL A 1 126 ? -4.772 -0.680 9.482 1.00 92.69 126 VAL A C 1
ATOM 1004 O O . VAL A 1 126 ? -5.862 -0.126 9.343 1.00 92.69 126 VAL A O 1
ATOM 1007 N N . PHE A 1 127 ? -3.611 -0.100 9.215 1.00 95.00 127 PHE A N 1
ATOM 1008 C CA . PHE A 1 127 ? -3.468 1.207 8.599 1.00 95.00 127 PHE A CA 1
ATOM 1009 C C . PHE A 1 127 ? -2.695 1.067 7.291 1.00 95.00 127 PHE A C 1
ATOM 1011 O O . PHE A 1 127 ? -1.954 0.103 7.079 1.00 95.00 127 PHE A O 1
ATOM 1018 N N . VAL A 1 128 ? -2.867 2.040 6.410 1.00 94.56 128 VAL A N 1
ATOM 1019 C CA . VAL A 1 128 ? -2.091 2.166 5.177 1.00 94.56 128 VAL A CA 1
ATOM 1020 C C . VAL A 1 128 ? -1.525 3.567 5.088 1.00 94.56 128 VAL A C 1
ATOM 1022 O O . VAL A 1 128 ? -2.131 4.506 5.605 1.00 94.56 128 VAL A O 1
ATOM 1025 N N . THR A 1 129 ? -0.383 3.719 4.430 1.00 93.25 129 THR A N 1
ATOM 1026 C CA . THR A 1 129 ? 0.123 5.047 4.092 1.00 93.25 129 THR A CA 1
ATOM 1027 C C . THR A 1 129 ? -0.170 5.394 2.645 1.00 93.25 129 THR A C 1
ATOM 1029 O O . THR A 1 129 ? -0.096 4.535 1.768 1.00 93.25 129 THR A O 1
ATOM 1032 N N . LYS A 1 130 ? -0.481 6.665 2.396 1.00 84.25 130 LYS A N 1
ATOM 1033 C CA . LYS A 1 130 ? -0.530 7.254 1.061 1.00 84.25 130 LYS A CA 1
ATOM 1034 C C . LYS A 1 130 ? 0.564 8.308 0.947 1.00 84.25 130 LYS A C 1
ATOM 1036 O O . LYS A 1 130 ? 0.782 9.103 1.862 1.00 84.25 130 LYS A O 1
ATOM 1041 N N . GLY A 1 131 ? 1.261 8.316 -0.187 1.00 74.44 131 GLY A N 1
ATOM 1042 C CA . GLY A 1 131 ? 2.389 9.223 -0.383 1.00 74.44 131 GLY A CA 1
ATOM 1043 C C . GLY A 1 131 ? 3.473 9.044 0.698 1.00 74.44 131 GLY A C 1
ATOM 1044 O O . GLY A 1 131 ? 3.598 7.959 1.265 1.00 74.44 131 GLY A O 1
ATOM 1045 N N . PRO A 1 132 ? 4.267 10.085 1.000 1.00 70.56 132 PRO A N 1
ATOM 1046 C CA . PRO A 1 132 ? 5.473 9.942 1.813 1.00 70.56 132 PRO A CA 1
ATOM 1047 C C . PRO A 1 132 ? 5.219 9.674 3.306 1.00 70.56 132 PRO A C 1
ATOM 1049 O O . PRO A 1 132 ? 6.177 9.403 4.013 1.00 70.56 132 PRO A O 1
ATOM 1052 N N . GLY A 1 133 ? 3.982 9.718 3.815 1.00 83.62 133 GLY A N 1
ATOM 1053 C CA . GLY A 1 133 ? 3.735 9.416 5.233 1.00 83.62 133 GLY A CA 1
ATOM 1054 C C . GLY A 1 133 ? 2.365 9.793 5.786 1.00 83.62 133 GLY A C 1
ATOM 1055 O O . GLY A 1 133 ? 2.241 9.931 7.001 1.00 83.62 133 GLY A O 1
ATOM 1056 N N . GLU A 1 134 ? 1.360 9.989 4.931 1.00 93.50 134 GLU A N 1
ATOM 1057 C CA . GLU A 1 134 ? -0.017 10.220 5.374 1.00 93.50 134 GLU A CA 1
ATOM 1058 C C . GLU A 1 134 ? -0.663 8.875 5.724 1.00 93.50 134 GLU A C 1
ATOM 1060 O O . GLU A 1 134 ? -0.731 7.987 4.875 1.00 93.50 134 GLU A O 1
ATOM 1065 N N . ILE A 1 135 ? -1.107 8.698 6.967 1.00 95.19 135 ILE A N 1
ATOM 1066 C CA . ILE A 1 135 ? -1.625 7.436 7.505 1.00 95.19 135 ILE A CA 1
ATOM 1067 C C . ILE A 1 135 ? -3.155 7.437 7.502 1.00 95.19 135 ILE A C 1
ATOM 1069 O O . ILE A 1 135 ? -3.783 8.375 7.989 1.00 95.19 135 ILE A O 1
ATOM 1073 N N . PHE A 1 136 ? -3.743 6.338 7.027 1.00 94.06 136 PHE A N 1
ATOM 1074 C CA . PHE A 1 136 ? -5.184 6.105 6.963 1.00 94.06 136 PHE A CA 1
ATOM 1075 C C . PHE A 1 136 ? -5.563 4.826 7.718 1.00 94.06 136 PHE A C 1
ATOM 1077 O O . PHE A 1 136 ? -4.928 3.787 7.502 1.00 94.06 136 PHE A O 1
ATOM 1084 N N . PRO A 1 137 ? -6.623 4.838 8.545 1.00 92.06 137 PRO A N 1
ATOM 1085 C CA . PRO A 1 137 ? -7.167 3.617 9.120 1.00 92.06 137 PRO A CA 1
ATOM 1086 C C . PRO A 1 137 ? -7.924 2.830 8.039 1.00 92.06 137 PRO A C 1
ATOM 1088 O O . PRO A 1 137 ? -8.777 3.372 7.340 1.00 92.06 137 PRO A O 1
ATOM 1091 N N . LEU A 1 138 ? -7.629 1.536 7.897 1.00 87.75 138 LEU A N 1
ATOM 1092 C CA . LEU A 1 138 ? -8.240 0.675 6.874 1.00 87.75 138 LEU A CA 1
ATOM 1093 C C . LEU A 1 138 ? -9.410 -0.159 7.420 1.00 87.75 138 LEU A C 1
ATOM 1095 O O . LEU A 1 138 ? -10.257 -0.621 6.658 1.00 87.75 138 LEU A O 1
ATOM 1099 N N . ASN A 1 139 ? -9.460 -0.396 8.734 1.00 83.44 139 ASN A N 1
ATOM 1100 C CA . ASN A 1 139 ? -10.486 -1.231 9.356 1.00 83.44 139 ASN A CA 1
ATOM 1101 C C . ASN A 1 139 ? -11.032 -0.642 10.665 1.00 83.44 139 ASN A C 1
ATOM 1103 O O . ASN A 1 139 ? -10.473 0.291 11.232 1.00 83.44 139 ASN A O 1
ATOM 1107 N N . HIS A 1 140 ? -12.123 -1.217 11.181 1.00 80.81 140 HIS A N 1
ATOM 1108 C CA . HIS A 1 140 ? -12.782 -0.709 12.392 1.00 80.81 140 HIS A CA 1
ATOM 1109 C C . HIS A 1 140 ? -11.888 -0.696 13.634 1.00 80.81 140 HIS A C 1
ATOM 1111 O O . HIS A 1 140 ? -12.021 0.200 14.458 1.00 80.81 140 HIS A O 1
ATOM 1117 N N . ALA A 1 141 ? -10.981 -1.666 13.779 1.00 85.00 141 ALA A N 1
ATOM 1118 C CA . ALA A 1 141 ? -10.043 -1.668 14.895 1.00 85.00 141 ALA A CA 1
ATOM 1119 C C . ALA A 1 141 ? -9.096 -0.460 14.831 1.00 85.00 141 ALA A C 1
ATOM 1121 O O . ALA A 1 141 ? -8.872 0.169 15.858 1.00 85.00 141 ALA A O 1
ATOM 1122 N N . ALA A 1 142 ? -8.610 -0.098 13.639 1.00 89.06 142 ALA A N 1
ATOM 1123 C CA . ALA A 1 142 ? -7.828 1.116 13.434 1.00 89.06 142 ALA A CA 1
ATOM 1124 C C . ALA A 1 142 ? -8.661 2.381 13.684 1.00 89.06 142 ALA A C 1
ATOM 1126 O O . ALA A 1 142 ? -8.230 3.224 14.457 1.00 89.06 142 ALA A O 1
ATOM 1127 N N . VAL A 1 143 ? -9.878 2.473 13.130 1.00 85.81 143 VAL A N 1
ATOM 1128 C CA . VAL A 1 143 ? -10.764 3.642 13.324 1.00 85.81 143 VAL A CA 1
ATOM 1129 C C . VAL A 1 143 ? -11.042 3.912 14.808 1.00 85.81 143 VAL A C 1
ATOM 1131 O O . VAL A 1 143 ? -10.977 5.052 15.253 1.00 85.81 143 VAL A O 1
ATOM 1134 N N . ARG A 1 144 ? -11.290 2.870 15.611 1.00 84.56 144 ARG A N 1
ATOM 1135 C CA . ARG A 1 144 ? -11.499 3.038 17.060 1.00 84.56 144 ARG A CA 1
ATOM 1136 C C . ARG A 1 144 ? -10.273 3.594 17.784 1.00 84.56 144 ARG A C 1
ATOM 1138 O O . ARG A 1 144 ? -10.424 4.348 18.736 1.00 84.56 144 ARG A O 1
ATOM 1145 N N . LEU A 1 145 ? -9.064 3.216 17.362 1.00 86.44 145 LEU A N 1
ATOM 1146 C CA . LEU A 1 145 ? -7.843 3.787 17.935 1.00 86.44 145 LEU A CA 1
ATOM 1147 C C . LEU A 1 145 ? -7.709 5.260 17.554 1.00 86.44 145 LEU A C 1
ATOM 1149 O O . LEU A 1 145 ? -7.392 6.083 18.405 1.00 86.44 145 LEU A O 1
ATOM 1153 N N . THR A 1 146 ? -7.992 5.599 16.294 1.00 88.88 146 THR A N 1
ATOM 1154 C CA . THR A 1 146 ? -7.873 6.978 15.810 1.00 88.88 146 THR A CA 1
ATOM 1155 C C . THR A 1 146 ? -8.889 7.910 16.455 1.00 88.88 146 THR A C 1
ATOM 1157 O O . THR A 1 146 ? -8.546 9.049 16.721 1.00 88.88 146 THR A O 1
ATOM 1160 N N . GLU A 1 147 ? -10.093 7.440 16.798 1.00 86.06 147 GLU A N 1
ATOM 1161 C CA . GLU A 1 147 ? -11.074 8.230 17.568 1.00 86.06 147 GLU A CA 1
ATOM 1162 C C . GLU A 1 147 ? -10.535 8.689 18.936 1.00 86.06 147 GLU A C 1
ATOM 1164 O O . GLU A 1 147 ? -10.958 9.722 19.450 1.00 86.06 147 GLU A O 1
ATOM 1169 N N . ALA A 1 148 ? -9.607 7.929 19.529 1.00 84.62 148 ALA A N 1
ATOM 1170 C CA . ALA A 1 148 ? -8.966 8.276 20.796 1.00 84.62 148 ALA A CA 1
ATOM 1171 C C . ALA A 1 148 ? -7.658 9.068 20.624 1.00 84.62 148 ALA A C 1
ATOM 1173 O O . ALA A 1 148 ? -7.224 9.736 21.562 1.00 84.62 148 ALA A O 1
ATOM 1174 N N . TRP A 1 149 ? -7.000 8.952 19.468 1.00 89.62 149 TRP A N 1
ATOM 1175 C CA . TRP A 1 149 ? -5.664 9.505 19.221 1.00 89.62 149 TRP A CA 1
ATOM 1176 C C . TRP A 1 149 ? -5.669 10.789 18.396 1.00 89.62 149 TRP A C 1
ATOM 1178 O O . TRP A 1 149 ? -4.794 11.631 18.576 1.00 89.62 149 TRP A O 1
ATOM 1188 N N . TRP A 1 150 ? -6.605 10.928 17.462 1.00 91.25 150 TRP A N 1
ATOM 1189 C CA . TRP A 1 150 ? -6.647 12.025 16.498 1.00 91.25 150 TRP A CA 1
ATOM 1190 C C . TRP A 1 150 ? -7.724 13.031 16.873 1.00 91.25 150 TRP A C 1
ATOM 1192 O O . TRP A 1 150 ? -8.653 12.734 17.630 1.00 91.25 150 TRP A O 1
ATOM 1202 N N . SER A 1 151 ? -7.607 14.241 16.334 1.00 84.94 151 SER A N 1
ATOM 1203 C CA . SER A 1 151 ? -8.652 15.243 16.515 1.00 84.94 151 SER A CA 1
ATOM 1204 C C . SER A 1 151 ? -9.941 14.789 15.805 1.00 84.94 151 SER A C 1
ATOM 1206 O O . SER A 1 151 ? -9.854 14.175 14.744 1.00 84.94 151 SER A O 1
ATOM 1208 N N . PRO A 1 152 ? -11.147 15.122 16.308 1.00 77.44 152 PRO A N 1
ATOM 1209 C CA . PRO A 1 152 ? -12.412 14.697 15.689 1.00 77.44 152 PRO A CA 1
ATOM 1210 C C . PRO A 1 152 ? -12.594 15.109 14.217 1.00 77.44 152 PRO A C 1
ATOM 1212 O O . PRO A 1 152 ? -13.364 14.478 13.498 1.00 77.44 152 PRO A O 1
ATOM 1215 N N . ASP A 1 153 ? -11.891 16.157 13.780 1.00 79.00 153 ASP A N 1
ATOM 1216 C CA . ASP A 1 153 ? -11.925 16.679 12.409 1.00 79.00 153 ASP A CA 1
ATOM 1217 C C . ASP A 1 153 ? -10.816 16.094 11.505 1.00 79.00 153 ASP A C 1
ATOM 1219 O O . ASP A 1 153 ? -10.766 16.387 10.309 1.00 79.00 153 ASP A O 1
ATOM 1223 N N . GLU A 1 154 ? -9.918 15.268 12.051 1.00 79.56 154 GLU A N 1
ATOM 1224 C CA . GLU A 1 154 ? -8.776 14.692 11.337 1.00 79.56 154 GLU A CA 1
ATOM 1225 C C . GLU A 1 154 ? -9.071 13.254 10.897 1.00 79.56 154 GLU A C 1
ATOM 1227 O O . GLU A 1 154 ? -9.197 12.332 11.700 1.00 79.56 154 GLU A O 1
ATOM 1232 N N . ALA A 1 155 ? -9.155 13.047 9.581 1.00 83.44 155 ALA A N 1
ATOM 1233 C CA . ALA A 1 155 ? -9.348 11.722 8.986 1.00 83.44 155 ALA A CA 1
ATOM 1234 C C . ALA A 1 155 ? -8.032 10.966 8.728 1.00 83.44 155 ALA A C 1
ATOM 1236 O O . ALA A 1 155 ? -8.064 9.786 8.367 1.00 83.44 155 ALA A O 1
ATOM 1237 N N . THR A 1 156 ? -6.892 11.647 8.856 1.00 90.94 156 THR A N 1
ATOM 1238 C CA . THR A 1 156 ? -5.554 11.119 8.572 1.00 90.94 156 THR A CA 1
ATOM 1239 C C . THR A 1 156 ? -4.542 11.656 9.572 1.00 90.94 156 THR A C 1
ATOM 1241 O O . THR A 1 156 ? -4.767 12.682 10.212 1.00 90.94 156 THR A O 1
ATOM 1244 N N . TYR A 1 157 ? -3.408 10.967 9.685 1.00 91.94 157 TYR A N 1
ATOM 1245 C CA . TYR A 1 157 ? -2.282 11.415 10.499 1.00 91.94 157 TYR A CA 1
ATOM 1246 C C . TYR A 1 157 ? -1.017 11.536 9.660 1.00 91.94 157 TYR A C 1
ATOM 1248 O O . TYR A 1 157 ? -0.629 10.597 8.965 1.00 91.94 157 TYR A O 1
ATOM 1256 N N . GLN A 1 158 ? -0.365 12.693 9.729 1.00 93.12 158 GLN A N 1
ATOM 1257 C CA . GLN A 1 158 ? 0.824 12.987 8.939 1.00 93.12 158 GLN A CA 1
ATOM 1258 C C . GLN A 1 158 ? 2.093 12.746 9.757 1.00 93.12 158 GLN A C 1
ATOM 1260 O O . GLN A 1 158 ? 2.359 13.440 10.738 1.00 93.12 158 GLN A O 1
ATOM 1265 N N . LEU A 1 159 ? 2.931 11.810 9.304 1.00 92.12 159 LEU A N 1
ATOM 1266 C CA . LEU A 1 159 ? 4.275 11.648 9.856 1.00 92.12 159 LEU A CA 1
ATOM 1267 C C . LEU A 1 159 ? 5.149 12.867 9.537 1.00 92.12 159 LEU A C 1
ATOM 1269 O O . LEU A 1 159 ? 5.063 13.450 8.452 1.00 92.12 159 LEU A O 1
ATOM 1273 N N . SER A 1 160 ? 6.046 13.213 10.462 1.00 91.56 160 SER A N 1
ATOM 1274 C CA . SER A 1 160 ? 7.045 14.260 10.234 1.00 91.56 160 SER A CA 1
ATOM 1275 C C . SER A 1 160 ? 8.045 13.847 9.150 1.00 91.56 160 SER A C 1
ATOM 1277 O O . SER A 1 160 ? 8.430 12.680 9.058 1.00 91.56 160 SER A O 1
ATOM 1279 N N . GLU A 1 161 ? 8.541 14.807 8.363 1.00 90.38 161 GLU A N 1
ATOM 1280 C CA . GLU A 1 161 ? 9.539 14.539 7.311 1.00 90.38 161 GLU A CA 1
ATOM 1281 C C . GLU A 1 161 ? 10.795 13.840 7.850 1.00 90.38 161 GLU A C 1
ATOM 1283 O O . GLU A 1 161 ? 11.355 12.949 7.211 1.00 90.38 161 GLU A O 1
ATOM 1288 N N . GLN A 1 162 ? 11.229 14.206 9.059 1.00 90.50 162 GLN A N 1
ATOM 1289 C CA . GLN A 1 162 ? 12.361 13.558 9.712 1.00 90.50 162 GLN A CA 1
ATOM 1290 C C . GLN A 1 162 ? 12.075 12.076 9.980 1.00 90.50 162 GLN A C 1
ATOM 1292 O O . GLN A 1 162 ? 12.941 11.235 9.718 1.00 90.50 162 GLN A O 1
ATOM 1297 N N . ARG A 1 163 ? 10.868 11.741 10.462 1.00 91.94 163 ARG A N 1
ATOM 1298 C CA . ARG A 1 163 ? 10.504 10.346 10.724 1.00 91.94 163 ARG A CA 1
ATOM 1299 C C . ARG A 1 163 ? 10.377 9.561 9.427 1.00 91.94 163 ARG A C 1
ATOM 1301 O O . ARG A 1 163 ? 10.922 8.465 9.366 1.00 91.94 163 ARG A O 1
ATOM 1308 N N . ILE A 1 164 ? 9.767 10.138 8.392 1.00 90.19 164 ILE A N 1
ATOM 1309 C CA . ILE A 1 164 ? 9.671 9.542 7.050 1.00 90.19 164 ILE A CA 1
ATOM 1310 C C . ILE A 1 164 ? 11.062 9.141 6.543 1.00 90.19 164 ILE A C 1
ATOM 1312 O O . ILE A 1 164 ? 11.294 7.978 6.218 1.00 90.19 164 ILE A O 1
ATOM 1316 N N . ASN A 1 165 ? 12.023 10.069 6.577 1.00 88.31 165 ASN A N 1
ATOM 1317 C CA . ASN A 1 165 ? 13.391 9.809 6.122 1.00 88.31 165 ASN A CA 1
ATOM 1318 C C . ASN A 1 165 ? 14.101 8.718 6.945 1.00 88.31 165 ASN A C 1
ATOM 1320 O O . ASN A 1 165 ? 14.828 7.900 6.383 1.00 88.31 165 ASN A O 1
ATOM 1324 N N . SER A 1 166 ? 13.904 8.681 8.269 1.00 90.31 166 SER A N 1
ATOM 1325 C CA . SER A 1 166 ? 14.459 7.602 9.103 1.00 90.31 166 SER A CA 1
ATOM 1326 C C . SER A 1 166 ? 13.793 6.248 8.849 1.00 90.31 166 SER A C 1
ATOM 1328 O O . SER A 1 166 ? 14.480 5.231 8.786 1.00 90.31 166 SER A O 1
ATOM 1330 N N . LEU A 1 167 ? 12.473 6.236 8.642 1.00 89.50 167 LEU A N 1
ATOM 1331 C CA . LEU A 1 167 ? 11.690 5.025 8.432 1.00 89.50 167 LEU A CA 1
ATOM 1332 C C . LEU A 1 167 ? 12.067 4.367 7.103 1.00 89.50 167 LEU A C 1
ATOM 1334 O O . LEU A 1 167 ? 12.248 3.156 7.052 1.00 89.50 167 LEU A O 1
ATOM 1338 N N . GLU A 1 168 ? 12.298 5.157 6.052 1.00 84.56 168 GLU A N 1
ATOM 1339 C CA . GLU A 1 168 ? 12.840 4.648 4.787 1.00 84.56 168 GLU A CA 1
ATOM 1340 C C . GLU A 1 168 ? 14.162 3.882 4.979 1.00 84.56 168 GLU A C 1
ATOM 1342 O O . GLU A 1 168 ? 14.369 2.843 4.358 1.00 84.56 168 GLU A O 1
ATOM 1347 N N . VAL A 1 169 ? 15.062 4.369 5.844 1.00 86.88 169 VAL A N 1
ATOM 1348 C CA . VAL A 1 169 ? 16.340 3.694 6.135 1.00 86.88 169 VAL A CA 1
ATOM 1349 C C . VAL A 1 169 ? 16.115 2.397 6.915 1.00 86.88 169 VAL A C 1
ATOM 1351 O O . VAL A 1 169 ? 16.766 1.396 6.627 1.00 86.88 169 VAL A O 1
ATOM 1354 N N . GLU A 1 170 ? 15.206 2.395 7.890 1.00 89.69 170 GLU A N 1
ATOM 1355 C CA . GLU A 1 170 ? 14.877 1.211 8.697 1.00 89.69 170 GLU A CA 1
ATOM 1356 C C . GLU A 1 170 ? 14.268 0.090 7.831 1.00 89.69 170 GLU A C 1
ATOM 1358 O O . GLU A 1 170 ? 14.639 -1.086 7.948 1.00 89.69 170 GLU A O 1
ATOM 1363 N N . LEU A 1 171 ? 13.388 0.467 6.899 1.00 89.25 171 LEU A N 1
ATOM 1364 C CA . LEU A 1 171 ? 12.656 -0.458 6.033 1.00 89.25 171 LEU A CA 1
ATOM 1365 C C . LEU A 1 171 ? 13.493 -1.051 4.894 1.00 89.25 171 LEU A C 1
ATOM 1367 O O . LEU A 1 171 ? 13.065 -2.029 4.281 1.00 89.25 171 LEU A O 1
ATOM 1371 N N . ASP A 1 172 ? 14.712 -0.570 4.640 1.00 85.62 172 ASP A N 1
ATOM 1372 C CA . ASP A 1 172 ? 15.612 -1.200 3.662 1.00 85.62 172 ASP A CA 1
ATOM 1373 C C . ASP A 1 172 ? 15.897 -2.673 3.979 1.00 85.62 172 ASP A C 1
ATOM 1375 O O . ASP A 1 172 ? 16.084 -3.491 3.072 1.00 85.62 172 ASP A O 1
ATOM 1379 N N . SER A 1 173 ? 15.919 -3.010 5.270 1.00 86.12 173 SER A N 1
ATOM 1380 C CA . SER A 1 173 ? 16.141 -4.369 5.771 1.00 86.12 173 SER A CA 1
ATOM 1381 C C . SER A 1 173 ? 14.936 -5.301 5.575 1.00 86.12 173 SER A C 1
ATOM 1383 O O . SER A 1 173 ? 15.081 -6.526 5.643 1.00 86.12 173 SER A O 1
ATOM 1385 N N . ALA A 1 174 ? 13.755 -4.736 5.301 1.00 89.94 174 ALA A N 1
ATOM 1386 C CA . ALA A 1 174 ? 12.532 -5.483 5.034 1.00 89.94 174 ALA A CA 1
ATOM 1387 C C . ALA A 1 174 ? 12.541 -6.129 3.642 1.00 89.94 174 ALA A C 1
ATOM 1389 O O . ALA A 1 174 ? 11.846 -7.111 3.410 1.00 89.94 174 ALA A O 1
ATOM 1390 N N . TRP A 1 175 ? 13.332 -5.614 2.703 1.00 87.69 175 TRP A N 1
ATOM 1391 C CA . TRP A 1 175 ? 13.358 -6.113 1.332 1.00 87.69 175 TRP A CA 1
ATOM 1392 C C . TRP A 1 175 ? 14.346 -7.273 1.169 1.00 87.69 175 TRP A C 1
ATOM 1394 O O . TRP A 1 175 ? 15.566 -7.078 1.207 1.00 87.69 175 TRP A O 1
ATOM 1404 N N . GLU A 1 176 ? 13.833 -8.474 0.910 1.00 86.44 176 GLU A N 1
ATOM 1405 C CA . GLU A 1 176 ? 14.642 -9.677 0.655 1.00 86.44 176 GLU A CA 1
ATOM 1406 C C . GLU A 1 176 ? 15.243 -9.666 -0.752 1.00 86.44 176 GLU A C 1
ATOM 1408 O O . GLU A 1 176 ? 16.376 -10.087 -0.975 1.00 86.44 176 GLU A O 1
ATOM 1413 N N . ASN A 1 177 ? 14.487 -9.132 -1.706 1.00 80.56 177 ASN A N 1
ATOM 1414 C CA . ASN A 1 177 ? 14.904 -8.911 -3.083 1.00 80.56 177 ASN A CA 1
ATOM 1415 C C . ASN A 1 177 ? 14.235 -7.611 -3.599 1.00 80.56 177 ASN A C 1
ATOM 1417 O O . ASN A 1 177 ? 13.552 -6.938 -2.824 1.00 80.56 177 ASN A O 1
ATOM 1421 N N . PRO A 1 178 ? 14.447 -7.184 -4.856 1.00 76.62 178 PRO A N 1
ATOM 1422 C CA . PRO A 1 178 ? 13.878 -5.929 -5.363 1.00 76.62 178 PRO A CA 1
ATOM 1423 C C . PRO A 1 178 ? 12.343 -5.857 -5.419 1.00 76.62 178 PRO A C 1
ATOM 1425 O O . PRO A 1 178 ? 11.821 -4.772 -5.639 1.00 76.62 178 PRO A O 1
ATOM 1428 N N . VAL A 1 179 ? 11.637 -6.985 -5.282 1.00 76.69 179 VAL A N 1
ATOM 1429 C CA . VAL A 1 179 ? 10.177 -7.089 -5.474 1.00 76.69 179 VAL A CA 1
ATOM 1430 C C . VAL A 1 179 ? 9.443 -7.725 -4.290 1.00 76.69 179 VAL A C 1
ATOM 1432 O O . VAL A 1 179 ? 8.219 -7.678 -4.229 1.00 76.69 179 VAL A O 1
ATOM 1435 N N . THR A 1 180 ? 10.168 -8.316 -3.339 1.00 85.56 180 THR A N 1
ATOM 1436 C CA . THR A 1 180 ? 9.600 -9.013 -2.180 1.00 85.56 180 THR A CA 1
ATOM 1437 C C . THR A 1 180 ? 10.107 -8.392 -0.887 1.00 85.56 180 THR A C 1
ATOM 1439 O O . THR A 1 180 ? 11.313 -8.384 -0.618 1.00 85.56 180 THR A O 1
ATOM 1442 N N . ALA A 1 181 ? 9.165 -7.909 -0.080 1.00 89.75 181 ALA A N 1
ATOM 1443 C CA . ALA A 1 181 ? 9.396 -7.430 1.275 1.00 89.75 181 ALA A CA 1
ATOM 1444 C C . ALA A 1 181 ? 8.769 -8.374 2.306 1.00 89.75 181 ALA A C 1
ATOM 1446 O O . ALA A 1 181 ? 7.754 -9.016 2.033 1.00 89.75 181 ALA A O 1
ATOM 1447 N N . LYS A 1 182 ? 9.343 -8.410 3.505 1.00 92.88 182 LYS A N 1
ATOM 1448 C CA . LYS A 1 182 ? 8.788 -9.078 4.685 1.00 92.88 182 LYS A CA 1
ATOM 1449 C C . LYS A 1 182 ? 8.264 -8.053 5.688 1.00 92.88 182 LYS A C 1
ATOM 1451 O O . LYS A 1 182 ? 8.685 -6.898 5.678 1.00 92.88 182 LYS A O 1
ATOM 1456 N N . MET A 1 183 ? 7.391 -8.503 6.586 1.00 94.25 183 MET A N 1
ATOM 1457 C CA . MET A 1 183 ? 7.004 -7.713 7.757 1.00 94.25 183 MET A CA 1
ATOM 1458 C C . MET A 1 183 ? 8.217 -7.473 8.653 1.00 94.25 183 MET A C 1
ATOM 1460 O O . MET A 1 183 ? 8.976 -8.402 8.948 1.00 94.25 183 MET A O 1
ATOM 1464 N N . VAL A 1 184 ? 8.377 -6.233 9.098 1.00 94.56 184 VAL A N 1
ATOM 1465 C CA . VAL A 1 184 ? 9.366 -5.847 10.103 1.00 94.56 184 VAL A CA 1
ATOM 1466 C C . VAL A 1 184 ? 8.697 -5.039 11.202 1.00 94.56 184 VAL A C 1
ATOM 1468 O O . VAL A 1 184 ? 7.805 -4.235 10.943 1.00 94.56 184 VAL A O 1
ATOM 1471 N N . GLU A 1 185 ? 9.129 -5.249 12.439 1.00 94.81 185 GLU A N 1
ATOM 1472 C CA . GLU A 1 185 ? 8.647 -4.455 13.561 1.00 94.81 185 GLU A CA 1
ATOM 1473 C C . GLU A 1 185 ? 9.405 -3.132 13.633 1.00 94.81 185 GLU A C 1
ATOM 1475 O O . GLU A 1 185 ? 10.637 -3.112 13.639 1.00 94.81 185 GLU A O 1
ATOM 1480 N N . VAL A 1 186 ? 8.662 -2.034 13.718 1.00 94.75 186 VAL A N 1
ATOM 1481 C CA . VAL A 1 186 ? 9.197 -0.682 13.854 1.00 94.75 186 VAL A CA 1
ATOM 1482 C C . VAL A 1 186 ? 8.408 0.067 14.921 1.00 94.75 186 VAL A C 1
ATOM 1484 O O . VAL A 1 186 ? 7.197 -0.099 15.042 1.00 94.75 186 VAL A O 1
ATOM 1487 N N . LYS A 1 187 ? 9.078 0.922 15.699 1.00 95.25 187 LYS A N 1
ATOM 1488 C CA . LYS A 1 187 ? 8.384 1.866 16.582 1.00 95.25 187 LYS A CA 1
ATOM 1489 C C . LYS A 1 187 ? 7.883 3.056 15.777 1.00 95.25 187 LYS A C 1
ATOM 1491 O O . LYS A 1 187 ? 8.668 3.722 15.098 1.00 95.25 187 LYS A O 1
ATOM 1496 N N . LEU A 1 188 ? 6.586 3.319 15.841 1.00 93.94 188 LEU A N 1
ATOM 1497 C CA . LEU A 1 188 ? 5.958 4.408 15.108 1.00 93.94 188 LEU A CA 1
ATOM 1498 C C . LEU A 1 188 ? 4.917 5.090 15.991 1.00 93.94 188 LEU A C 1
ATOM 1500 O O . LEU A 1 188 ? 4.181 4.419 16.712 1.00 93.94 188 LEU A O 1
ATOM 1504 N N . ASP A 1 189 ? 4.869 6.418 15.932 1.00 93.06 189 ASP A N 1
ATOM 1505 C CA . ASP A 1 189 ? 3.765 7.183 16.497 1.00 93.06 189 ASP A CA 1
ATOM 1506 C C . ASP A 1 189 ? 2.640 7.252 15.464 1.00 93.06 189 ASP A C 1
ATOM 1508 O O . ASP A 1 189 ? 2.831 7.746 14.351 1.00 93.06 189 ASP A O 1
ATOM 1512 N N . LEU A 1 190 ? 1.486 6.701 15.828 1.00 91.69 190 LEU A N 1
ATOM 1513 C CA . LEU A 1 190 ? 0.264 6.744 15.026 1.00 91.69 190 LEU A CA 1
ATOM 1514 C C . LEU A 1 190 ? -0.708 7.819 15.538 1.00 91.69 190 LEU A C 1
ATOM 1516 O O . LEU A 1 190 ? -1.904 7.699 15.309 1.00 91.69 190 LEU A O 1
ATOM 1520 N N . GLY A 1 191 ? -0.227 8.820 16.278 1.00 89.00 191 GLY A N 1
ATOM 1521 C CA . GLY A 1 191 ? -1.005 9.881 16.930 1.00 89.00 191 GLY A CA 1
ATOM 1522 C C . GLY A 1 191 ? -1.298 9.630 18.414 1.00 89.00 191 GLY A C 1
ATOM 1523 O O . GLY A 1 191 ? -1.711 10.543 19.118 1.00 89.00 191 GLY A O 1
ATOM 1524 N N . GLY A 1 192 ? -1.071 8.408 18.902 1.00 87.06 192 GLY A N 1
ATOM 1525 C CA . GLY A 1 192 ? -1.284 8.006 20.299 1.00 87.06 192 GLY A CA 1
ATOM 1526 C C . GLY A 1 192 ? -0.002 7.845 21.121 1.00 87.06 192 GLY A C 1
ATOM 1527 O O . GLY A 1 192 ? -0.068 7.367 22.255 1.00 87.06 192 GLY A O 1
ATOM 1528 N N . GLY A 1 193 ? 1.155 8.192 20.551 1.00 90.31 193 GLY A N 1
ATOM 1529 C CA . GLY A 1 193 ? 2.483 7.908 21.090 1.00 90.31 193 GLY A CA 1
ATOM 1530 C C . GLY A 1 193 ? 3.175 6.738 20.382 1.00 90.31 193 GLY A C 1
ATOM 1531 O O . GLY A 1 193 ? 2.572 6.003 19.598 1.00 90.31 193 GLY A O 1
ATOM 1532 N N . GLU A 1 194 ? 4.471 6.555 20.658 1.00 93.38 194 GLU A N 1
ATOM 1533 C CA . GLU A 1 194 ? 5.269 5.495 20.032 1.00 93.38 194 GLU A CA 1
ATOM 1534 C C . GLU A 1 194 ? 4.821 4.093 20.461 1.00 93.38 194 GLU A C 1
ATOM 1536 O O . GLU A 1 194 ? 4.934 3.705 21.628 1.00 93.38 194 GLU A O 1
ATOM 1541 N N . ILE A 1 195 ? 4.403 3.295 19.481 1.00 93.75 195 ILE A N 1
ATOM 1542 C CA . ILE A 1 195 ? 3.994 1.901 19.659 1.00 93.75 195 ILE A CA 1
ATOM 1543 C C . ILE A 1 195 ? 4.763 0.982 18.698 1.00 93.75 195 ILE A C 1
ATOM 1545 O O . ILE A 1 195 ? 5.202 1.431 17.636 1.00 93.75 195 ILE A O 1
ATOM 1549 N N . PRO A 1 196 ? 4.968 -0.304 19.042 1.00 94.38 196 PRO A N 1
ATOM 1550 C CA . PRO A 1 196 ? 5.521 -1.275 18.104 1.00 94.38 196 PRO A CA 1
ATOM 1551 C C . PRO A 1 196 ? 4.474 -1.620 17.040 1.00 94.38 196 PRO A C 1
ATOM 1553 O O . PRO A 1 196 ? 3.381 -2.088 17.358 1.00 94.38 196 PRO A O 1
ATOM 1556 N N . VAL A 1 197 ? 4.814 -1.402 15.775 1.00 94.94 197 VAL A N 1
ATOM 1557 C CA . VAL A 1 197 ? 3.950 -1.631 14.617 1.00 94.94 197 VAL A CA 1
ATOM 1558 C C . VAL A 1 197 ? 4.665 -2.558 13.648 1.00 94.94 197 VAL A C 1
ATOM 1560 O O . VAL A 1 197 ? 5.853 -2.403 13.374 1.00 94.94 197 VAL A O 1
ATOM 1563 N N . GLN A 1 198 ? 3.936 -3.527 13.112 1.00 95.62 198 GLN A N 1
ATOM 1564 C CA . GLN A 1 198 ? 4.428 -4.384 12.042 1.00 95.62 198 GLN A CA 1
ATOM 1565 C C . GLN A 1 198 ? 4.217 -3.669 10.715 1.00 95.62 198 GLN A C 1
ATOM 1567 O O . GLN A 1 198 ? 3.095 -3.288 10.386 1.00 95.62 198 GLN A O 1
ATOM 1572 N N . VAL A 1 199 ? 5.294 -3.459 9.972 1.00 95.38 199 VAL A N 1
ATOM 1573 C CA . VAL A 1 199 ? 5.307 -2.665 8.747 1.00 95.38 199 VAL A CA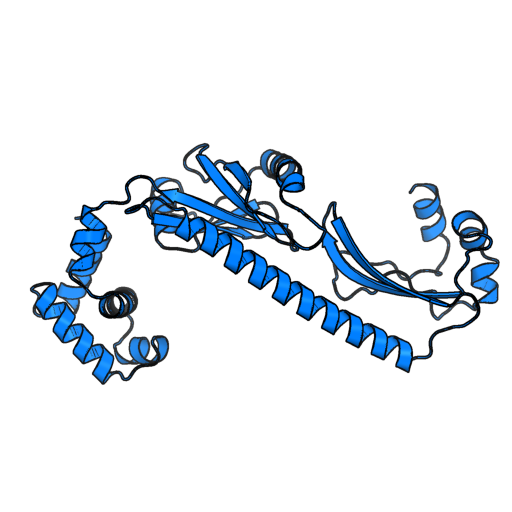 1
ATOM 1574 C C . VAL A 1 199 ? 5.700 -3.545 7.572 1.00 95.38 199 VAL A C 1
ATOM 1576 O O . VAL A 1 199 ? 6.705 -4.254 7.623 1.00 95.38 199 VAL A O 1
ATOM 1579 N N . LEU A 1 200 ? 4.927 -3.457 6.492 1.00 94.50 200 LEU A N 1
ATOM 1580 C CA . LEU A 1 200 ? 5.267 -4.023 5.193 1.00 94.50 200 LEU A CA 1
ATOM 1581 C C . LEU A 1 200 ? 5.359 -2.900 4.154 1.00 94.50 200 LEU A C 1
ATOM 1583 O O . LEU A 1 200 ? 4.322 -2.327 3.805 1.00 94.50 200 LEU A O 1
ATOM 1587 N N . PRO A 1 201 ? 6.563 -2.583 3.647 1.00 91.12 201 PRO A N 1
ATOM 1588 C CA . PRO A 1 201 ? 6.710 -1.637 2.552 1.00 91.12 201 PRO A CA 1
ATOM 1589 C C . PRO A 1 201 ? 6.255 -2.248 1.223 1.00 91.12 201 PRO A C 1
ATOM 1591 O O . PRO A 1 201 ? 6.439 -3.442 0.972 1.00 91.12 201 PRO A O 1
ATOM 1594 N N . LYS A 1 202 ? 5.687 -1.403 0.365 1.00 86.94 202 LYS A N 1
ATOM 1595 C CA . LYS A 1 202 ? 5.270 -1.716 -1.005 1.00 86.94 202 LYS A CA 1
ATOM 1596 C C . LYS A 1 202 ? 6.205 -1.066 -2.025 1.00 86.94 202 LYS A C 1
ATOM 1598 O O . LYS A 1 202 ? 6.938 -0.125 -1.718 1.00 86.94 202 LYS A O 1
ATOM 1603 N N . LEU A 1 203 ? 6.161 -1.552 -3.261 1.00 80.00 203 LEU A N 1
ATOM 1604 C CA . LEU A 1 203 ? 6.994 -1.102 -4.377 1.00 80.00 203 LEU A CA 1
ATOM 1605 C C . LEU A 1 203 ? 6.742 0.361 -4.739 1.00 80.00 203 LEU A C 1
ATOM 1607 O O . LEU A 1 203 ? 7.668 1.071 -5.116 1.00 80.00 203 LEU A O 1
ATOM 1611 N N . ASN A 1 204 ? 5.502 0.819 -4.587 1.00 77.19 204 ASN A N 1
ATOM 1612 C CA . ASN A 1 204 ? 5.093 2.195 -4.862 1.00 77.19 204 ASN A CA 1
ATOM 1613 C C . ASN A 1 204 ? 5.417 3.185 -3.721 1.00 77.19 204 ASN A C 1
ATOM 1615 O O . ASN A 1 204 ? 5.028 4.348 -3.806 1.00 77.19 204 ASN A O 1
ATOM 1619 N N . GLY A 1 205 ? 6.096 2.740 -2.658 1.00 80.75 205 GLY A N 1
ATOM 1620 C CA . GLY A 1 205 ? 6.441 3.561 -1.493 1.00 80.75 205 GLY A CA 1
ATOM 1621 C C . GLY A 1 205 ? 5.346 3.659 -0.426 1.00 80.75 205 GLY A C 1
ATOM 1622 O O . GLY A 1 205 ? 5.595 4.205 0.646 1.00 80.75 205 GLY A O 1
ATOM 1623 N N . GLU A 1 206 ? 4.157 3.107 -0.674 1.00 87.44 206 GLU A N 1
ATOM 1624 C CA . GLU A 1 206 ? 3.143 2.945 0.368 1.00 87.44 206 GLU A CA 1
ATOM 1625 C C . GLU A 1 206 ? 3.562 1.855 1.363 1.00 87.44 206 GLU A C 1
ATOM 1627 O O . GLU A 1 206 ? 4.412 1.005 1.089 1.00 87.44 206 GLU A O 1
ATOM 1632 N N . MET A 1 207 ? 2.939 1.851 2.534 1.00 92.19 207 MET A N 1
ATOM 1633 C CA . MET A 1 207 ? 3.202 0.872 3.581 1.00 92.19 207 MET A CA 1
ATOM 1634 C C . MET A 1 207 ? 1.892 0.345 4.146 1.00 92.19 207 MET A C 1
ATOM 1636 O O . MET A 1 207 ? 0.915 1.083 4.277 1.00 92.19 207 MET A O 1
ATOM 1640 N N . ILE A 1 208 ? 1.887 -0.932 4.517 1.00 94.69 208 ILE A N 1
ATOM 1641 C CA . ILE A 1 208 ? 0.836 -1.525 5.341 1.00 94.69 208 ILE A CA 1
ATOM 1642 C C . ILE A 1 208 ? 1.361 -1.595 6.764 1.00 94.69 208 ILE A C 1
ATOM 1644 O O . ILE A 1 208 ? 2.446 -2.118 7.008 1.00 94.69 208 ILE A O 1
ATOM 1648 N N . LEU A 1 209 ? 0.576 -1.069 7.692 1.00 95.69 209 LEU A N 1
ATOM 1649 C CA . LEU A 1 209 ? 0.903 -0.989 9.103 1.00 95.69 209 LEU A CA 1
ATOM 1650 C C . LEU A 1 209 ? -0.103 -1.844 9.868 1.00 95.69 209 LEU A C 1
ATOM 1652 O O . LEU A 1 209 ? -1.314 -1.663 9.739 1.00 95.69 209 LEU A O 1
ATOM 1656 N N . LEU A 1 210 ? 0.387 -2.775 10.671 1.00 95.00 210 LEU A N 1
ATOM 1657 C CA . LEU A 1 210 ? -0.433 -3.627 11.513 1.00 95.00 210 LEU A CA 1
ATOM 1658 C C . LEU A 1 210 ? -0.060 -3.427 12.970 1.00 95.00 210 LEU A C 1
ATOM 1660 O O . LEU A 1 210 ? 1.083 -3.636 13.377 1.00 95.00 210 LEU A O 1
ATOM 1664 N N . TYR A 1 211 ? -1.063 -3.081 13.761 1.00 93.31 211 TYR A N 1
ATOM 1665 C CA . TYR A 1 211 ? -0.938 -2.973 15.200 1.00 93.31 211 TYR A CA 1
ATOM 1666 C C . TYR A 1 211 ? -1.910 -3.940 15.865 1.00 93.31 211 TYR A C 1
ATOM 1668 O O . TYR A 1 211 ? -3.110 -3.945 15.584 1.00 93.31 211 TYR A O 1
ATOM 1676 N N . GLN A 1 212 ? -1.385 -4.795 16.735 1.00 90.06 212 GLN A N 1
ATOM 1677 C CA . GLN A 1 212 ? -2.207 -5.712 17.508 1.00 90.06 212 GLN A CA 1
ATOM 1678 C C . GLN A 1 212 ? -2.717 -4.978 18.745 1.00 90.06 212 GLN A C 1
ATOM 1680 O O . GLN A 1 212 ? -1.935 -4.649 19.633 1.00 90.06 212 GLN A O 1
ATOM 1685 N N . VAL A 1 213 ? -4.026 -4.744 18.815 1.00 85.31 213 VAL A N 1
ATOM 1686 C CA . VAL A 1 213 ? -4.647 -4.049 19.945 1.00 85.31 213 VAL A CA 1
ATOM 1687 C C . VAL A 1 213 ? -4.718 -5.007 21.136 1.00 85.31 213 VAL A C 1
ATOM 1689 O O . VAL A 1 213 ? -5.414 -6.030 21.048 1.00 85.31 213 VAL A O 1
ATOM 1692 N N . PRO A 1 214 ? -4.006 -4.726 22.244 1.00 72.38 214 PRO A N 1
ATOM 1693 C CA . PRO A 1 214 ? -4.107 -5.530 23.452 1.00 72.38 214 PRO A CA 1
ATOM 1694 C C . PRO A 1 214 ? -5.503 -5.351 24.052 1.00 72.38 214 PRO A C 1
ATOM 1696 O O . PRO A 1 214 ? -5.899 -4.226 24.333 1.00 72.38 214 PRO A O 1
ATOM 1699 N N . GLY A 1 215 ? -6.240 -6.446 24.251 1.00 64.06 215 GLY A N 1
ATOM 1700 C CA . GLY A 1 215 ? -7.504 -6.416 24.991 1.00 64.06 215 GLY A CA 1
ATOM 1701 C C . GLY A 1 215 ? -8.588 -5.545 24.355 1.00 64.06 215 GLY A C 1
ATOM 1702 O O . GLY A 1 215 ? -9.148 -4.687 25.021 1.00 64.06 215 GLY A O 1
ATOM 1703 N N . ALA A 1 216 ? -8.905 -5.767 23.080 1.00 49.66 216 ALA A N 1
ATOM 1704 C CA . ALA A 1 216 ? -10.144 -5.234 22.522 1.00 49.66 216 ALA A CA 1
ATOM 1705 C C . ALA A 1 216 ? -11.316 -6.080 23.049 1.00 49.66 216 ALA A C 1
ATOM 1707 O O . ALA A 1 216 ? -11.695 -7.061 22.419 1.00 49.66 216 ALA A O 1
ATOM 1708 N N . ASP A 1 217 ? -11.772 -5.719 24.252 1.00 50.69 217 ASP A N 1
ATOM 1709 C CA . ASP A 1 217 ? -12.968 -6.148 24.978 1.00 50.69 217 ASP A CA 1
ATOM 1710 C C . ASP A 1 217 ? -13.549 -7.505 24.571 1.00 50.69 217 ASP A C 1
ATOM 1712 O O . ASP A 1 217 ? -14.373 -7.609 23.656 1.00 50.69 217 ASP A O 1
ATOM 1716 N N . THR A 1 218 ? -13.224 -8.528 25.366 1.00 49.38 218 THR A N 1
ATOM 1717 C CA . THR A 1 218 ? -14.050 -9.737 25.482 1.00 49.38 218 THR A CA 1
ATOM 1718 C C . THR A 1 218 ? -15.526 -9.383 25.655 1.00 49.38 218 THR A C 1
ATOM 1720 O O . THR A 1 218 ? -16.358 -10.063 25.074 1.00 49.38 218 THR A O 1
ATOM 1723 N N . ASP A 1 219 ? -15.854 -8.270 26.319 1.00 50.59 219 ASP A N 1
ATOM 1724 C CA . ASP A 1 219 ? -17.236 -7.822 26.507 1.00 50.59 219 ASP A CA 1
ATOM 1725 C C . ASP A 1 219 ? -17.893 -7.340 25.208 1.00 50.59 219 ASP A C 1
ATOM 1727 O O . ASP A 1 219 ? -19.042 -7.682 24.952 1.00 50.59 219 ASP A O 1
ATOM 1731 N N . THR A 1 220 ? -17.190 -6.609 24.336 1.00 53.41 220 THR A N 1
ATOM 1732 C CA . THR A 1 220 ? -17.768 -6.129 23.067 1.00 53.41 220 THR A CA 1
ATOM 1733 C C . THR A 1 220 ? -17.883 -7.268 22.056 1.00 53.41 220 THR A C 1
ATOM 1735 O O . THR A 1 220 ? -18.878 -7.361 21.337 1.00 53.41 220 THR A O 1
ATOM 1738 N N . GLU A 1 221 ? -16.899 -8.171 21.997 1.00 54.66 221 GLU A N 1
ATOM 1739 C CA . GLU A 1 221 ? -16.945 -9.327 21.098 1.00 54.66 221 GLU A CA 1
ATOM 1740 C C . GLU A 1 221 ? -17.940 -10.397 21.586 1.00 54.66 221 GLU A C 1
ATOM 1742 O O . GLU A 1 221 ? -18.664 -10.949 20.756 1.00 54.66 221 GLU A O 1
ATOM 1747 N N . GLU A 1 222 ? -18.086 -10.620 22.902 1.00 54.50 222 GLU A N 1
ATOM 1748 C CA . GLU A 1 222 ? -19.172 -11.425 23.487 1.00 54.50 222 GLU A CA 1
ATOM 1749 C C . GLU A 1 222 ? -20.538 -10.766 23.270 1.00 54.50 222 GLU A C 1
ATOM 1751 O O . GLU A 1 222 ? -21.472 -11.429 22.811 1.00 54.50 222 GLU A O 1
ATOM 1756 N N . ALA A 1 223 ? -20.671 -9.459 23.503 1.00 58.25 223 ALA A N 1
ATOM 1757 C CA . ALA A 1 223 ? -21.936 -8.753 23.319 1.00 58.25 223 ALA A CA 1
ATOM 1758 C C . ALA A 1 223 ? -22.353 -8.710 21.836 1.00 58.25 223 ALA A C 1
ATOM 1760 O O . ALA A 1 223 ? -23.532 -8.866 21.510 1.00 58.25 223 ALA A O 1
ATOM 1761 N N . MET A 1 224 ? -21.390 -8.610 20.913 1.00 69.06 224 MET A N 1
ATOM 1762 C CA . MET A 1 224 ? -21.611 -8.711 19.464 1.00 69.06 224 MET A CA 1
ATOM 1763 C C . MET A 1 224 ? -21.710 -10.162 18.962 1.00 69.06 224 MET A C 1
ATOM 1765 O O . MET A 1 224 ? -22.210 -10.387 17.850 1.00 69.06 224 MET A O 1
ATOM 1769 N N . SER A 1 225 ? -21.277 -11.161 19.746 1.00 70.19 225 SER A N 1
ATOM 1770 C CA . SER A 1 225 ? -21.411 -12.595 19.425 1.00 70.19 225 SER A CA 1
ATOM 1771 C C . SER A 1 225 ? -22.867 -13.054 19.391 1.00 70.19 225 SER A C 1
ATOM 1773 O O . SER A 1 225 ? -23.190 -14.033 18.711 1.00 70.19 225 SER A O 1
ATOM 1775 N N . ILE A 1 226 ? -23.766 -12.298 20.037 1.00 82.75 226 ILE A N 1
ATOM 1776 C CA . ILE A 1 226 ? -25.210 -12.531 19.976 1.00 82.75 226 ILE A CA 1
ATOM 1777 C C . ILE A 1 226 ? -25.706 -12.536 18.520 1.00 82.75 226 ILE A C 1
ATOM 1779 O O . ILE A 1 226 ? -26.611 -13.290 18.159 1.00 82.75 226 ILE A O 1
ATOM 1783 N N . LEU A 1 227 ? -25.063 -11.773 17.630 1.00 87.81 227 LEU A N 1
ATOM 1784 C CA . LEU A 1 227 ? -25.348 -11.767 16.200 1.00 87.81 227 LEU A CA 1
ATOM 1785 C C . LEU A 1 227 ? -24.353 -12.639 15.431 1.00 87.81 227 LEU A C 1
ATOM 1787 O O . LEU A 1 227 ? -23.147 -12.609 15.656 1.00 87.81 227 LEU A O 1
ATOM 1791 N N . THR A 1 228 ? -24.847 -13.391 14.448 1.00 87.81 228 THR A N 1
ATOM 1792 C CA . THR A 1 228 ? -23.967 -14.058 13.476 1.00 87.81 228 THR A CA 1
ATOM 1793 C C . THR A 1 228 ? -23.210 -13.029 12.636 1.00 87.81 228 THR A C 1
ATOM 1795 O O . THR A 1 228 ? -23.680 -11.910 12.434 1.00 87.81 228 THR A O 1
ATOM 1798 N N . ARG A 1 229 ? -22.078 -13.432 12.047 1.00 82.94 229 ARG A N 1
ATOM 1799 C CA . ARG A 1 229 ? -21.309 -12.586 11.120 1.00 82.94 229 ARG A CA 1
ATOM 1800 C C . ARG A 1 229 ? -22.189 -11.934 10.047 1.00 82.94 229 ARG A C 1
ATOM 1802 O O . ARG A 1 229 ? -22.110 -10.729 9.850 1.00 82.94 229 ARG A O 1
ATOM 1809 N N . ARG A 1 230 ? -23.075 -12.709 9.411 1.00 87.00 230 ARG A N 1
ATOM 1810 C CA . ARG A 1 230 ? -23.946 -12.195 8.345 1.00 87.00 230 ARG A CA 1
ATOM 1811 C C . ARG A 1 230 ? -24.972 -11.181 8.849 1.00 87.00 230 ARG A C 1
ATOM 1813 O O . ARG A 1 230 ? -25.311 -10.240 8.145 1.00 87.00 230 ARG A O 1
ATOM 1820 N N . GLN A 1 231 ? -25.463 -11.372 10.068 1.00 92.44 231 GLN A N 1
ATOM 1821 C CA . GLN A 1 231 ? -26.368 -10.423 10.712 1.00 92.44 231 GLN A CA 1
ATOM 1822 C C . GLN A 1 231 ? -25.659 -9.114 11.068 1.00 92.44 231 GLN A C 1
ATOM 1824 O O . GLN A 1 231 ? -26.262 -8.059 10.906 1.00 92.44 231 GLN A O 1
ATOM 1829 N N . ARG A 1 232 ? -24.388 -9.172 11.489 1.00 91.25 232 ARG A N 1
ATOM 1830 C CA . ARG A 1 232 ? -23.563 -7.977 11.726 1.00 91.25 232 ARG A CA 1
ATOM 1831 C C . ARG A 1 232 ? -23.328 -7.191 10.439 1.00 91.25 232 ARG A C 1
ATOM 1833 O O . ARG A 1 232 ? -23.668 -6.021 10.398 1.00 91.25 232 ARG A O 1
ATOM 1840 N N . GLU A 1 233 ? -22.910 -7.870 9.368 1.00 88.56 233 GLU A N 1
ATOM 1841 C CA . GLU A 1 233 ? -22.734 -7.253 8.042 1.00 88.56 233 GLU A CA 1
ATOM 1842 C C . GLU A 1 233 ? -24.005 -6.531 7.569 1.00 88.56 233 GLU A C 1
ATOM 1844 O O . GLU A 1 233 ? -23.939 -5.438 7.020 1.00 88.56 233 GLU A O 1
ATOM 1849 N N . ILE A 1 234 ? -25.180 -7.127 7.794 1.00 93.50 234 ILE A N 1
ATOM 1850 C CA . ILE A 1 234 ? -26.459 -6.478 7.488 1.00 93.50 234 ILE A CA 1
ATOM 1851 C C . ILE A 1 234 ? -26.674 -5.262 8.390 1.00 93.50 234 ILE A C 1
ATOM 1853 O O . ILE A 1 234 ? -27.007 -4.197 7.885 1.00 93.50 234 ILE A O 1
ATOM 1857 N N . MET A 1 235 ? -26.479 -5.396 9.702 1.00 93.50 235 MET A N 1
ATOM 1858 C CA . MET A 1 235 ? -26.681 -4.296 10.645 1.00 93.50 235 MET A CA 1
ATOM 1859 C C . MET A 1 235 ? -25.734 -3.115 10.424 1.00 93.50 235 MET A C 1
ATOM 1861 O O . MET A 1 235 ? -26.162 -1.987 10.651 1.00 93.50 235 MET A O 1
ATOM 1865 N N . ASP A 1 236 ? -24.518 -3.336 9.918 1.00 90.50 236 ASP A N 1
ATOM 1866 C CA . ASP A 1 236 ? -23.591 -2.261 9.545 1.00 90.50 236 ASP A CA 1
ATOM 1867 C C . ASP A 1 236 ? -24.190 -1.362 8.453 1.00 90.50 236 ASP A C 1
ATOM 1869 O O . ASP A 1 236 ? -24.322 -0.155 8.652 1.00 90.50 236 ASP A O 1
ATOM 1873 N N . TRP A 1 237 ? -24.688 -1.943 7.357 1.00 91.94 237 TRP A N 1
ATOM 1874 C CA . TRP A 1 237 ? -25.336 -1.165 6.290 1.00 91.94 237 TRP A CA 1
ATOM 1875 C C . TRP A 1 237 ? -26.620 -0.477 6.753 1.00 91.94 237 TRP A C 1
ATOM 1877 O O . TRP A 1 237 ? -26.940 0.635 6.334 1.00 91.94 237 TRP A O 1
ATOM 1887 N N . ILE A 1 238 ? -27.370 -1.137 7.631 1.00 92.56 238 ILE A N 1
ATOM 1888 C CA . ILE A 1 238 ? -28.617 -0.602 8.181 1.00 92.56 238 ILE A CA 1
ATOM 1889 C C . ILE A 1 238 ? -28.326 0.591 9.100 1.00 92.56 238 ILE A C 1
ATOM 1891 O O . ILE A 1 238 ? -29.066 1.573 9.048 1.00 92.56 238 ILE A O 1
ATOM 1895 N N . ALA A 1 239 ? -27.253 0.524 9.895 1.00 88.31 239 ALA A N 1
ATOM 1896 C CA . ALA A 1 239 ? -26.782 1.607 10.757 1.00 88.31 239 ALA A CA 1
ATOM 1897 C C . ALA A 1 239 ? -26.249 2.808 9.960 1.00 88.31 239 ALA A C 1
ATOM 1899 O O . ALA A 1 239 ? -26.417 3.946 10.390 1.00 88.31 239 ALA A O 1
ATOM 1900 N N . GLU A 1 240 ? -25.701 2.571 8.768 1.00 85.19 240 GLU A N 1
ATOM 1901 C CA . GLU A 1 240 ? -25.353 3.615 7.792 1.00 85.19 240 GLU A CA 1
ATOM 1902 C C . GLU A 1 240 ? -26.572 4.197 7.045 1.00 85.19 240 GLU A C 1
ATOM 1904 O O . GLU A 1 240 ? -26.430 5.034 6.154 1.00 85.19 240 GLU A O 1
ATOM 1909 N N 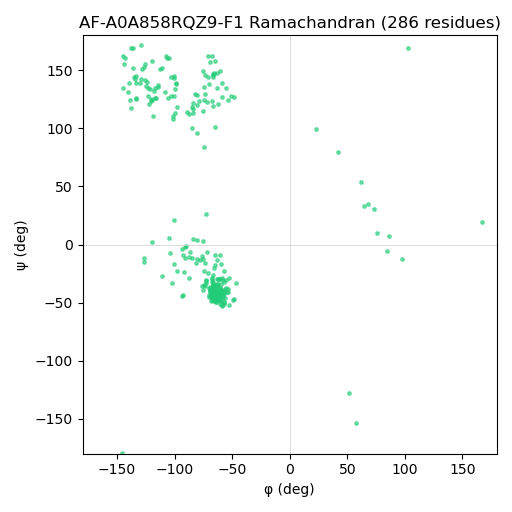. GLY A 1 241 ? -27.789 3.762 7.385 1.00 88.12 241 GLY A N 1
ATOM 1910 C CA . GLY A 1 241 ? -29.033 4.285 6.819 1.00 88.12 241 GLY A CA 1
ATOM 1911 C C . GLY A 1 241 ? -29.477 3.623 5.513 1.00 88.12 241 GLY A C 1
ATOM 1912 O O . GLY A 1 241 ? -30.462 4.067 4.923 1.00 88.12 241 GLY A O 1
ATOM 1913 N N . LYS A 1 242 ? -28.815 2.549 5.059 1.00 91.88 242 LYS A N 1
ATOM 1914 C CA . LYS A 1 242 ? -29.212 1.827 3.839 1.00 91.88 242 LYS A CA 1
ATOM 1915 C C . LYS A 1 242 ? -30.515 1.069 4.034 1.00 91.88 242 LYS A C 1
ATOM 1917 O O . LYS A 1 242 ? -30.730 0.397 5.042 1.00 91.88 242 LYS A O 1
ATOM 1922 N N . THR A 1 243 ? -31.385 1.106 3.036 1.00 93.94 243 THR A N 1
ATOM 1923 C CA . THR A 1 243 ? -32.591 0.272 2.968 1.00 93.94 243 THR A CA 1
ATOM 1924 C C . THR A 1 243 ? -32.238 -1.209 2.790 1.00 93.94 243 THR A C 1
ATOM 1926 O O . THR A 1 243 ? -31.137 -1.562 2.369 1.00 93.94 243 THR A O 1
ATOM 1929 N N . SER A 1 244 ? -33.182 -2.113 3.078 1.00 93.00 244 SER A N 1
ATOM 1930 C CA . SER A 1 244 ? -32.968 -3.557 2.879 1.00 93.00 244 SER A CA 1
ATOM 1931 C C . SER A 1 244 ? -32.685 -3.911 1.413 1.00 93.00 244 SER A C 1
ATOM 1933 O O . SER A 1 244 ? -31.956 -4.862 1.148 1.00 93.00 244 SER A O 1
ATOM 1935 N N . ALA A 1 245 ? -33.231 -3.139 0.467 1.00 93.44 245 ALA A N 1
ATOM 1936 C CA . ALA A 1 245 ? -32.978 -3.305 -0.960 1.00 93.44 245 ALA A CA 1
ATOM 1937 C C . ALA A 1 245 ? -31.546 -2.895 -1.339 1.00 93.44 245 ALA A C 1
ATOM 1939 O O . ALA A 1 245 ? -30.867 -3.628 -2.052 1.00 93.44 245 ALA A O 1
ATOM 1940 N N . GLU A 1 246 ? -31.058 -1.770 -0.816 1.00 88.56 246 GLU A N 1
ATOM 1941 C CA . GLU A 1 246 ? -29.678 -1.325 -1.039 1.00 88.56 246 GLU A CA 1
ATOM 1942 C C . GLU A 1 246 ? -28.672 -2.272 -0.381 1.00 88.56 246 GLU A C 1
ATOM 1944 O O . GLU A 1 246 ? -27.721 -2.704 -1.027 1.00 88.56 246 GLU A O 1
ATOM 1949 N N . ALA A 1 247 ? -28.914 -2.674 0.871 1.00 91.94 247 ALA A N 1
ATOM 1950 C CA . ALA A 1 247 ? -28.073 -3.645 1.565 1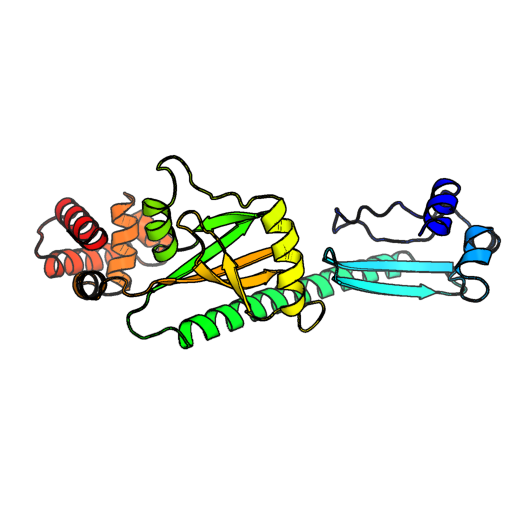.00 91.94 247 ALA A CA 1
ATOM 1951 C C . ALA A 1 247 ? -28.043 -4.998 0.831 1.00 91.94 247 ALA A C 1
ATOM 1953 O O . ALA A 1 247 ? -26.996 -5.631 0.741 1.00 91.94 247 ALA A O 1
ATOM 1954 N N . ALA A 1 248 ? -29.170 -5.430 0.261 1.00 91.69 248 ALA A N 1
ATOM 1955 C CA . ALA A 1 248 ? -29.255 -6.643 -0.549 1.00 91.69 248 ALA A CA 1
ATOM 1956 C C . ALA A 1 248 ? -28.376 -6.578 -1.804 1.00 91.69 248 ALA A C 1
ATOM 1958 O O . ALA A 1 248 ? -27.648 -7.534 -2.081 1.00 91.69 248 ALA A O 1
ATOM 1959 N N . ILE A 1 249 ? -28.400 -5.445 -2.513 1.00 89.50 249 ILE A N 1
ATOM 1960 C CA . ILE A 1 249 ? -27.537 -5.198 -3.676 1.00 89.50 249 ILE A CA 1
ATOM 1961 C C . ILE A 1 249 ? -26.063 -5.264 -3.262 1.00 89.50 249 ILE A C 1
ATOM 1963 O O . ILE A 1 249 ? -25.293 -5.990 -3.886 1.00 89.50 249 ILE A O 1
ATOM 1967 N N . ILE A 1 250 ? -25.685 -4.568 -2.185 1.00 90.75 250 ILE A N 1
ATOM 1968 C CA . ILE A 1 250 ? -24.296 -4.518 -1.701 1.00 90.75 250 ILE A CA 1
ATOM 1969 C C . ILE A 1 250 ? -23.801 -5.909 -1.280 1.00 90.75 250 ILE A C 1
ATOM 1971 O O . ILE A 1 250 ? -22.672 -6.295 -1.569 1.00 90.75 250 ILE A O 1
ATOM 1975 N N . LEU A 1 251 ? -24.654 -6.682 -0.609 1.00 87.75 251 LEU A N 1
ATOM 1976 C CA . LEU A 1 251 ? -24.298 -7.976 -0.034 1.00 87.75 251 LEU A CA 1
ATOM 1977 C C . LEU A 1 251 ? -24.507 -9.167 -0.986 1.00 87.75 251 LEU A C 1
ATOM 1979 O O . LEU A 1 251 ? -24.244 -10.305 -0.580 1.00 87.75 251 LEU A O 1
ATOM 1983 N N . GLY A 1 252 ? -25.000 -8.939 -2.207 1.00 89.44 252 GLY A N 1
ATOM 1984 C CA . GLY A 1 252 ? -25.235 -9.982 -3.210 1.00 89.44 252 GLY A CA 1
ATOM 1985 C C . GLY A 1 252 ? -26.311 -11.004 -2.819 1.00 89.44 252 GLY A C 1
ATOM 1986 O O . GLY A 1 252 ? -26.190 -12.184 -3.141 1.00 89.44 252 GLY A O 1
ATOM 1987 N N . ILE A 1 253 ? -27.346 -10.583 -2.084 1.00 94.38 253 ILE A N 1
ATOM 1988 C CA . ILE A 1 253 ? -28.468 -11.438 -1.648 1.00 94.38 253 ILE A CA 1
ATOM 1989 C C . ILE A 1 253 ? -29.811 -10.790 -1.986 1.00 94.38 253 ILE A C 1
ATOM 1991 O O . ILE A 1 253 ? -29.866 -9.645 -2.410 1.00 94.38 253 ILE A O 1
ATOM 1995 N N . SER A 1 254 ? -30.921 -11.513 -1.815 1.00 96.00 254 SER A N 1
ATOM 1996 C CA . SER A 1 254 ? -32.245 -10.928 -2.061 1.00 96.00 254 SER A CA 1
ATOM 1997 C C . SER A 1 254 ? -32.675 -9.980 -0.923 1.00 96.00 254 SER A C 1
ATOM 1999 O O . SER A 1 254 ? -32.347 -10.256 0.237 1.00 96.00 254 SER A O 1
ATOM 2001 N N . PRO A 1 255 ? -33.477 -8.928 -1.195 1.00 95.00 255 PRO A N 1
ATOM 2002 C CA . PRO A 1 255 ? -34.061 -8.073 -0.151 1.00 95.00 255 PRO A CA 1
ATOM 2003 C C . PRO A 1 255 ? -34.837 -8.869 0.902 1.00 95.00 255 PRO A C 1
ATOM 2005 O O . PRO A 1 255 ? -34.699 -8.632 2.098 1.00 95.00 255 PRO A O 1
ATOM 2008 N N . ARG A 1 256 ? -35.553 -9.911 0.464 1.00 94.81 256 ARG A N 1
ATOM 2009 C CA . ARG A 1 256 ? -36.265 -10.843 1.345 1.00 94.81 256 ARG A CA 1
ATOM 2010 C C . ARG A 1 256 ? -35.322 -11.614 2.276 1.00 94.81 256 ARG A C 1
ATOM 2012 O O . ARG A 1 256 ? -35.676 -11.916 3.412 1.00 94.81 256 ARG A O 1
ATOM 2019 N N . THR A 1 257 ? -34.113 -11.940 1.817 1.00 94.31 257 THR A N 1
ATOM 2020 C CA . THR A 1 257 ? -33.077 -12.572 2.651 1.00 94.31 257 THR A CA 1
ATOM 2021 C C . THR A 1 257 ? -32.576 -11.601 3.719 1.00 94.31 257 THR A C 1
ATOM 2023 O O . THR A 1 257 ? -32.391 -12.008 4.863 1.00 94.31 257 THR A O 1
ATOM 2026 N N . VAL A 1 258 ? -32.397 -10.322 3.371 1.00 94.62 258 VAL A N 1
ATOM 2027 C CA . VAL A 1 258 ? -32.015 -9.269 4.328 1.00 94.62 258 VAL A CA 1
ATOM 2028 C C . VAL A 1 258 ? -33.089 -9.091 5.401 1.00 94.62 258 VAL A C 1
ATOM 2030 O O . VAL A 1 258 ? -32.765 -9.102 6.585 1.00 94.62 258 VAL A O 1
ATOM 2033 N N . GLU A 1 259 ? -34.362 -9.004 5.011 1.00 95.19 259 GLU A N 1
ATOM 2034 C CA . GLU A 1 259 ? -35.489 -8.904 5.950 1.00 95.19 259 GLU A CA 1
ATOM 2035 C C . GLU A 1 259 ? -35.544 -10.094 6.909 1.00 95.19 259 GLU A C 1
ATOM 2037 O O . GLU A 1 259 ? -35.621 -9.904 8.120 1.00 95.19 259 GLU A O 1
ATOM 2042 N N . LYS A 1 260 ? -35.372 -11.318 6.399 1.00 95.75 260 LYS A N 1
ATOM 2043 C CA . LYS A 1 260 ? -35.322 -12.522 7.240 1.00 95.75 260 LYS A CA 1
ATOM 2044 C C . LYS A 1 260 ? -34.166 -12.495 8.248 1.00 95.75 260 LYS A C 1
ATOM 2046 O O . LYS A 1 260 ? -34.305 -12.959 9.379 1.00 95.75 260 LYS A O 1
ATOM 2051 N N . HIS A 1 261 ? -33.005 -11.970 7.860 1.00 95.25 261 HIS A N 1
ATOM 2052 C CA . HIS A 1 261 ? -31.903 -11.784 8.801 1.00 95.25 261 HIS A CA 1
ATOM 2053 C C . HIS A 1 261 ? -32.216 -10.710 9.846 1.00 95.25 261 HIS A C 1
ATOM 2055 O O . HIS A 1 261 ? -31.867 -10.917 11.007 1.00 95.25 261 HIS A O 1
ATOM 2061 N N . LEU A 1 262 ? -32.883 -9.615 9.465 1.00 94.88 262 LEU A N 1
ATOM 2062 C CA . LEU A 1 262 ? -33.310 -8.557 10.384 1.00 94.88 262 LEU A CA 1
ATOM 2063 C C . LEU A 1 262 ? -34.333 -9.053 11.407 1.00 94.88 262 LEU A C 1
ATOM 2065 O O . LEU A 1 262 ? -34.183 -8.755 12.584 1.00 94.88 262 LEU A O 1
ATOM 2069 N N . GLU A 1 263 ? -35.303 -9.875 11.007 1.00 94.25 263 GLU A N 1
ATOM 2070 C CA . GLU A 1 263 ? -36.234 -10.523 11.945 1.00 94.25 263 GLU A CA 1
ATOM 2071 C C . GLU A 1 263 ? -35.481 -11.332 13.011 1.00 94.25 263 GLU A C 1
ATOM 2073 O O . GLU A 1 263 ? -35.737 -11.208 14.210 1.00 94.25 263 GLU A O 1
ATOM 2078 N N . ALA A 1 264 ? -34.490 -12.118 12.585 1.00 92.75 264 ALA A N 1
ATOM 2079 C CA . ALA A 1 264 ? -33.650 -12.872 13.506 1.00 92.75 264 ALA A CA 1
ATOM 2080 C C . ALA A 1 264 ? -32.760 -11.959 14.371 1.00 92.75 264 ALA A C 1
ATOM 2082 O O . ALA A 1 264 ? -32.488 -12.292 15.521 1.00 92.75 264 ALA A O 1
ATOM 2083 N N . VAL A 1 265 ? -32.313 -10.809 13.855 1.00 94.06 265 VAL A N 1
ATOM 2084 C CA . VAL A 1 265 ? -31.602 -9.794 14.652 1.00 94.06 265 VAL A CA 1
ATOM 2085 C C . VAL A 1 265 ? -32.517 -9.221 15.729 1.00 94.06 265 VAL A C 1
ATOM 2087 O O . VAL A 1 265 ? -32.096 -9.127 16.875 1.00 94.06 265 VAL A O 1
ATOM 2090 N N . PHE A 1 266 ? -33.762 -8.880 15.395 1.00 93.31 266 PHE A N 1
ATOM 2091 C CA . PHE A 1 266 ? -34.722 -8.300 16.338 1.00 93.31 266 PHE A CA 1
ATOM 2092 C C . PHE A 1 266 ? -34.972 -9.237 17.518 1.00 93.31 266 PHE A C 1
ATOM 2094 O O . PHE A 1 266 ? -34.867 -8.824 18.671 1.00 93.31 266 PHE A O 1
ATOM 2101 N N . GLN A 1 267 ? -35.173 -10.526 17.229 1.00 90.69 267 GLN A N 1
ATOM 2102 C CA . GLN A 1 267 ? -35.315 -11.555 18.257 1.00 90.69 267 GLN A CA 1
ATOM 2103 C C . GLN A 1 267 ? -34.074 -11.666 19.145 1.00 90.69 267 GLN A C 1
ATOM 2105 O O . GLN A 1 267 ? -34.195 -11.742 20.364 1.00 90.69 267 GLN A O 1
ATOM 2110 N N . ARG A 1 268 ? -32.876 -11.656 18.552 1.00 88.50 268 ARG A N 1
ATOM 2111 C CA . ARG A 1 268 ? -31.625 -11.800 19.308 1.00 88.50 268 ARG A CA 1
ATOM 2112 C C . ARG A 1 268 ? -31.252 -10.563 20.117 1.00 88.50 268 ARG A C 1
ATOM 2114 O O . ARG A 1 268 ? -30.642 -10.705 21.166 1.00 88.50 268 ARG A O 1
ATOM 2121 N N . LEU A 1 269 ? -31.624 -9.373 19.652 1.00 88.00 269 LEU A N 1
ATOM 2122 C CA . LEU A 1 269 ? -31.405 -8.118 20.371 1.00 88.00 269 LEU A CA 1
ATOM 2123 C C . LEU A 1 269 ? -32.535 -7.785 21.360 1.00 88.00 269 LEU A C 1
ATOM 2125 O O . LEU A 1 269 ? -32.394 -6.823 22.112 1.00 88.00 269 LEU A O 1
ATOM 2129 N N . GLY A 1 270 ? -33.631 -8.555 21.375 1.00 88.69 270 GLY A N 1
ATOM 2130 C CA . GLY A 1 270 ? -34.771 -8.334 22.271 1.00 88.69 270 GLY A CA 1
ATOM 2131 C C . GLY A 1 270 ? -35.549 -7.052 21.962 1.00 88.69 270 GLY A C 1
ATOM 2132 O O . GLY A 1 270 ? -36.014 -6.374 22.873 1.00 88.69 270 GLY A O 1
ATOM 2133 N N . VAL A 1 271 ? -35.650 -6.690 20.684 1.00 92.69 271 VAL A N 1
ATOM 2134 C CA . VAL A 1 271 ? -36.269 -5.443 20.212 1.00 92.69 271 VAL A CA 1
ATOM 2135 C C . VAL A 1 271 ? -37.354 -5.731 19.183 1.00 92.69 271 VAL A C 1
ATOM 2137 O O . VAL A 1 271 ? -37.318 -6.743 18.492 1.00 92.69 271 VAL A O 1
ATOM 2140 N N . GLU A 1 272 ? -38.308 -4.815 19.045 1.00 87.88 272 GLU A N 1
ATOM 2141 C CA . GLU A 1 272 ? -39.499 -5.036 18.210 1.00 87.88 272 GLU A CA 1
ATOM 2142 C C . GLU A 1 272 ? -39.420 -4.368 16.835 1.00 87.88 272 GLU A C 1
ATOM 2144 O O . GLU A 1 272 ? -40.196 -4.685 15.936 1.00 87.88 272 GLU A O 1
ATOM 2149 N N . ASN A 1 273 ? -38.506 -3.412 1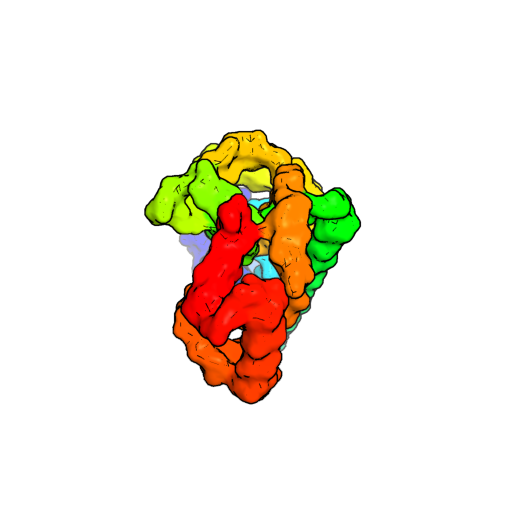6.656 1.00 89.12 273 ASN A N 1
ATOM 2150 C CA . ASN A 1 273 ? -38.430 -2.640 15.425 1.00 89.12 273 ASN A CA 1
ATOM 2151 C C . ASN A 1 273 ? -36.995 -2.284 15.035 1.00 89.12 273 ASN A C 1
ATOM 2153 O O . ASN A 1 273 ? -36.059 -2.298 15.836 1.00 89.12 273 ASN A O 1
ATOM 2157 N N . ARG A 1 274 ? -36.855 -1.916 13.763 1.00 89.81 274 ARG A N 1
ATOM 2158 C CA . ARG A 1 274 ? -35.588 -1.587 13.112 1.00 89.81 274 ARG A CA 1
ATOM 2159 C C . ARG A 1 274 ? -34.817 -0.464 13.803 1.00 89.81 274 ARG A C 1
ATOM 2161 O O . ARG A 1 274 ? -33.600 -0.555 13.906 1.00 89.81 274 ARG A O 1
ATOM 2168 N N . ILE A 1 275 ? -35.506 0.581 14.262 1.00 89.88 275 ILE A N 1
ATOM 2169 C CA . ILE A 1 275 ? -34.859 1.732 14.906 1.00 89.88 275 ILE A CA 1
ATOM 2170 C C . ILE A 1 275 ? -34.279 1.305 16.257 1.00 89.88 275 ILE A C 1
ATOM 2172 O O . ILE A 1 275 ? -33.130 1.615 16.560 1.00 89.88 275 ILE A O 1
ATOM 2176 N N . ALA A 1 276 ? -35.041 0.536 17.037 1.00 86.81 276 ALA A N 1
ATOM 2177 C CA . ALA A 1 276 ? -34.582 -0.027 18.300 1.00 86.81 276 ALA A CA 1
ATOM 2178 C C . ALA A 1 276 ? -33.409 -1.001 18.099 1.00 86.81 276 ALA A C 1
ATOM 2180 O O . ALA A 1 276 ? -32.433 -0.935 18.842 1.00 86.81 276 ALA A O 1
ATOM 2181 N N . ALA A 1 277 ? -33.453 -1.840 17.060 1.00 90.81 277 ALA A N 1
ATOM 2182 C CA . ALA A 1 277 ? -32.346 -2.724 16.697 1.00 90.81 277 ALA A CA 1
ATOM 2183 C C . ALA A 1 277 ? -31.085 -1.960 16.304 1.00 90.81 277 ALA A C 1
ATOM 2185 O O . ALA A 1 277 ? -30.000 -2.308 16.753 1.00 90.81 277 ALA A O 1
ATOM 2186 N N . MET A 1 278 ? -31.227 -0.902 15.506 1.00 91.81 278 MET A N 1
ATOM 2187 C CA . MET A 1 278 ? -30.116 -0.042 15.113 1.00 91.81 278 MET A CA 1
ATOM 2188 C C . MET A 1 278 ? -29.492 0.637 16.330 1.00 91.81 278 MET A C 1
ATOM 2190 O O . MET A 1 278 ? -28.279 0.590 16.497 1.00 91.81 278 MET A O 1
ATOM 2194 N N . ARG A 1 279 ? -30.316 1.203 17.217 1.00 88.75 279 ARG A N 1
ATOM 2195 C CA . ARG A 1 279 ? -29.845 1.814 18.463 1.00 88.75 279 ARG A CA 1
ATOM 2196 C C . ARG A 1 279 ? -29.099 0.803 19.330 1.00 88.75 279 ARG A C 1
ATOM 2198 O O . ARG A 1 279 ? -27.950 1.041 19.667 1.00 88.75 279 ARG A O 1
ATOM 2205 N N . ARG A 1 280 ? -29.708 -0.357 19.598 1.00 86.44 280 ARG A N 1
ATOM 2206 C CA . ARG A 1 280 ? -29.096 -1.413 20.414 1.00 86.44 280 ARG A CA 1
ATOM 2207 C C . ARG A 1 280 ? -27.796 -1.931 19.801 1.00 86.44 280 ARG A C 1
ATOM 2209 O O . ARG A 1 280 ? -26.845 -2.179 20.525 1.00 86.44 280 ARG A O 1
ATOM 2216 N N . TYR A 1 281 ? -27.743 -2.073 18.480 1.00 89.50 281 TYR A N 1
ATOM 2217 C CA . TYR A 1 281 ? -26.536 -2.466 17.756 1.00 89.50 281 TYR A CA 1
ATOM 2218 C C . TYR A 1 281 ? -25.413 -1.430 17.877 1.00 89.50 281 TYR A C 1
ATOM 2220 O O . TYR A 1 281 ? -24.260 -1.796 18.076 1.00 89.50 281 TYR A O 1
ATOM 2228 N N . LEU A 1 282 ? -25.743 -0.139 17.792 1.00 85.25 282 LEU A N 1
ATOM 2229 C CA . LEU A 1 282 ? -24.779 0.941 17.990 1.00 85.25 282 LEU A CA 1
ATOM 2230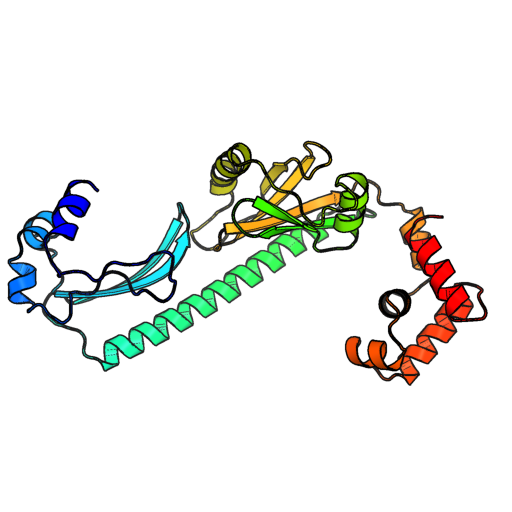 C C . LEU A 1 282 ? -24.293 1.018 19.440 1.00 85.25 282 LEU A C 1
ATOM 2232 O O . LEU A 1 282 ? -23.106 1.243 19.647 1.00 85.25 282 LEU A O 1
ATOM 2236 N N . ASP A 1 283 ? -25.175 0.796 20.416 1.00 79.94 283 ASP A N 1
ATOM 2237 C CA . ASP A 1 283 ? -24.815 0.730 21.838 1.00 79.94 283 ASP A CA 1
ATOM 2238 C C . ASP A 1 283 ? -23.835 -0.435 22.087 1.00 79.94 283 ASP A C 1
ATOM 2240 O O . ASP A 1 283 ? -22.747 -0.224 22.617 1.00 79.94 283 ASP A O 1
ATOM 2244 N N . LEU A 1 284 ? -24.142 -1.628 21.553 1.00 80.31 284 LEU A N 1
ATOM 2245 C CA . LEU A 1 284 ? -23.250 -2.798 21.590 1.00 80.31 284 LEU A CA 1
ATOM 2246 C C . LEU A 1 284 ? -21.900 -2.522 20.917 1.00 80.31 284 LEU A C 1
ATOM 2248 O O . LEU A 1 284 ? -20.864 -2.940 21.418 1.00 80.31 284 LEU A O 1
ATOM 2252 N N . ARG A 1 285 ? -21.890 -1.794 19.796 1.00 75.06 285 ARG A N 1
ATOM 2253 C CA . ARG A 1 285 ? -20.663 -1.418 19.076 1.00 75.06 285 ARG A CA 1
ATOM 2254 C C . ARG A 1 285 ? -19.828 -0.371 19.825 1.00 75.06 285 ARG A C 1
ATOM 2256 O O . ARG A 1 285 ? -18.626 -0.286 19.582 1.00 75.06 285 ARG A O 1
ATOM 2263 N N . ARG A 1 286 ? -20.461 0.422 20.694 1.00 68.50 286 ARG A N 1
ATOM 2264 C CA . ARG A 1 286 ? -19.838 1.452 21.541 1.00 68.50 286 ARG A CA 1
ATOM 2265 C C . ARG A 1 286 ? -19.443 0.93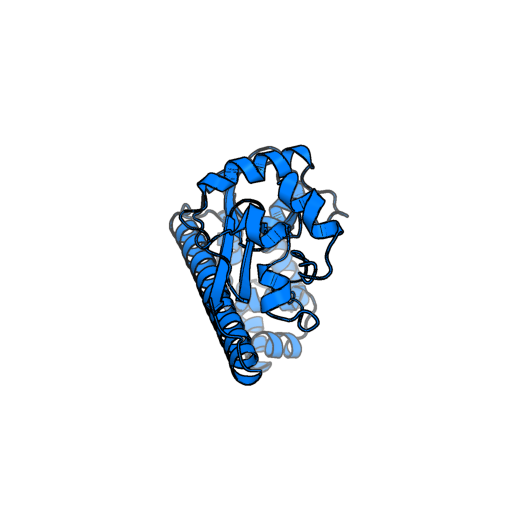8 22.930 1.00 68.50 286 ARG A C 1
ATOM 2267 O O . ARG A 1 286 ? -18.776 1.676 23.645 1.00 68.50 286 ARG A O 1
ATOM 2274 N N . GLY A 1 287 ? -19.844 -0.281 23.301 1.00 58.72 287 GLY A N 1
ATOM 2275 C CA . GLY A 1 287 ? -19.578 -0.859 24.621 1.00 58.72 287 GLY A CA 1
ATOM 2276 C C . GLY A 1 287 ? -20.411 -0.243 25.757 1.00 58.72 287 GLY A C 1
ATOM 2277 O O . GLY A 1 287 ? -19.916 -0.159 26.878 1.00 58.72 287 GLY A O 1
ATOM 2278 N N . VAL A 1 288 ? -21.639 0.226 25.474 1.00 41.69 288 VAL A N 1
ATOM 2279 C CA . VAL A 1 288 ? -22.555 0.883 26.443 1.00 41.69 288 VAL A CA 1
ATOM 2280 C C . VAL A 1 288 ? -23.796 0.036 26.731 1.00 41.69 288 VAL A C 1
ATOM 2282 O O . VAL A 1 288 ? -24.351 -0.571 25.784 1.00 41.69 288 VAL A O 1
#

InterPro domains:
  IPR000792 Transcription regulator LuxR, C-terminal [PF00196] (226-279)
  IPR000792 Transcription regulator LuxR, C-terminal [PR00038] (227-241)
  IPR000792 Transcription regulator LuxR, C-terminal [PR00038] (241-257)
  IPR000792 Transcription regulator LuxR, C-terminal [PR00038] (257-269)
  IPR000792 Transcription regulator LuxR, C-terminal [PS50043] (220-285)
  IPR000792 Transcription regulator LuxR, C-terminal [SM00421] (224-281)
  IPR000792 Transcription regulator LuxR, C-terminal [cd06170] (227-277)
  IPR016032 Signal transduction response reg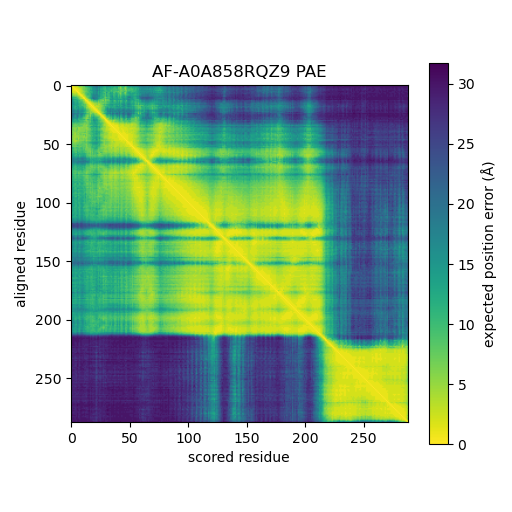ulator, C-terminal effector [SSF46894] (218-284)
  IPR036388 Winged helix-like DNA-binding domain superfamily [G3DSA:1.10.10.10] (207-282)

Nearest PDB structures (foldseek):
  6jqs-assembly1_A  TM=9.046E-01  e=1.480E-03  Paenisporosarcina sp. TG-14
  4wsz-assembly1_B  TM=8.892E-01  e=2.082E-03  unclassified
  7ve5-assembly1_B  TM=8.843E-01  e=2.082E-03  Staphylococcus aureus
  3nop-assembly1_C  TM=3.750E-01  e=1.524E-02  Pseudomonas aeruginosa PAO1
  9eut-assembly1_B  TM=3.667E-01  e=3.577E-02  Pseudomonas aeruginosa